Protein AF-T1I3Q1-F1 (afdb_monomer_lite)

Organism: Rhodnius prolixus (NCBI:txid13249)

Structure (mmCIF, N/CA/C/O backbone):
data_AF-T1I3Q1-F1
#
_entry.id   AF-T1I3Q1-F1
#
loop_
_atom_site.group_PDB
_atom_site.id
_atom_site.type_symbol
_atom_site.label_atom_id
_atom_site.label_alt_id
_atom_site.label_comp_id
_atom_site.label_asym_id
_atom_site.label_entity_id
_atom_site.label_seq_id
_atom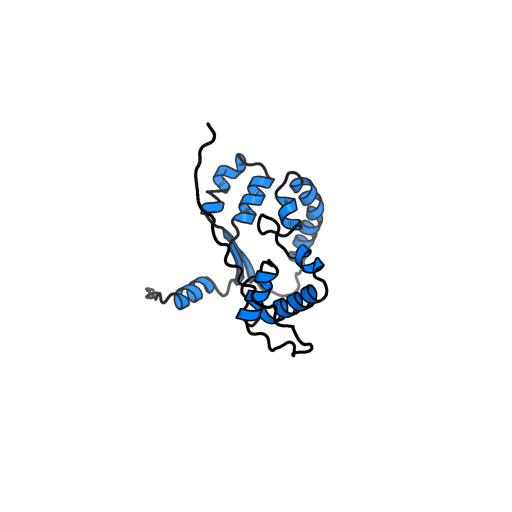_site.pdbx_PDB_ins_code
_atom_site.Cartn_x
_atom_site.Cartn_y
_atom_site.Cartn_z
_atom_site.occupancy
_atom_site.B_iso_or_equiv
_atom_site.auth_seq_id
_atom_site.auth_comp_id
_atom_site.auth_asym_id
_atom_site.auth_atom_id
_atom_site.pdbx_PDB_model_num
ATOM 1 N N . ASN A 1 1 ? -39.513 47.779 -21.340 1.00 39.31 1 ASN A N 1
ATOM 2 C CA . ASN A 1 1 ? -40.052 46.415 -21.167 1.00 39.31 1 ASN A CA 1
ATOM 3 C C . ASN A 1 1 ? -39.103 45.600 -20.319 1.00 39.31 1 ASN A C 1
ATOM 5 O O . ASN A 1 1 ? -38.085 45.128 -20.805 1.00 39.31 1 ASN A O 1
ATOM 9 N N . LYS A 1 2 ? -39.402 45.571 -19.020 1.00 37.84 2 LYS A N 1
ATOM 10 C CA . LYS A 1 2 ? -38.806 44.702 -18.008 1.00 37.84 2 LYS A CA 1
ATOM 11 C C . LYS A 1 2 ? -39.923 43.736 -17.631 1.00 37.84 2 LYS A C 1
ATOM 13 O O . LYS A 1 2 ? -40.896 44.201 -17.059 1.00 37.84 2 LYS A O 1
ATOM 18 N N . ASP A 1 3 ? -39.751 42.462 -17.941 1.00 32.22 3 ASP A N 1
ATOM 19 C CA . ASP A 1 3 ? -40.618 41.349 -17.545 1.00 32.22 3 ASP A CA 1
ATOM 20 C C . ASP A 1 3 ? -39.669 40.168 -17.262 1.00 32.22 3 ASP A C 1
ATOM 22 O O . ASP A 1 3 ? -38.747 39.937 -18.043 1.00 32.22 3 ASP A O 1
ATOM 26 N N . THR A 1 4 ? -39.565 39.685 -16.013 1.00 32.38 4 THR A N 1
ATOM 27 C CA . THR A 1 4 ? -40.309 38.532 -15.439 1.00 32.38 4 THR A CA 1
ATOM 28 C C . THR A 1 4 ? -40.083 37.249 -16.276 1.00 32.38 4 THR A C 1
ATOM 30 O O . THR A 1 4 ? -40.213 37.283 -17.487 1.00 32.38 4 THR A O 1
ATOM 33 N N . SER A 1 5 ? -39.668 36.077 -15.773 1.00 30.59 5 SER A N 1
ATOM 34 C CA . SER A 1 5 ? -39.857 35.438 -14.465 1.00 30.59 5 SER A CA 1
ATOM 35 C C . SER A 1 5 ? -39.041 34.120 -14.332 1.00 30.59 5 SER A C 1
ATOM 37 O O . SER A 1 5 ? -38.799 33.415 -15.306 1.00 30.59 5 SER A O 1
ATOM 39 N N . SER A 1 6 ? -38.736 33.769 -13.068 1.00 28.89 6 SER A N 1
ATOM 40 C CA . SER A 1 6 ? -38.714 32.424 -12.429 1.00 28.89 6 SER A CA 1
ATOM 41 C C . SER A 1 6 ? -37.633 31.367 -12.743 1.00 28.89 6 SER A C 1
ATOM 43 O O . SER A 1 6 ? -37.600 30.829 -13.840 1.00 28.89 6 SER A O 1
ATOM 45 N N . SER A 1 7 ? -36.900 30.914 -11.701 1.00 27.62 7 SER A N 1
ATOM 46 C CA . SER A 1 7 ? -36.968 29.502 -11.253 1.00 27.62 7 SER A CA 1
ATOM 47 C C . SER A 1 7 ? -36.308 29.212 -9.881 1.00 27.62 7 SER A C 1
ATOM 49 O O . SER A 1 7 ? -35.154 29.550 -9.635 1.00 27.62 7 SER A O 1
ATOM 51 N N . SER A 1 8 ? -37.095 28.545 -9.027 1.00 30.02 8 SER A N 1
ATOM 52 C CA . SER A 1 8 ? -36.788 27.633 -7.904 1.00 30.02 8 SER A CA 1
ATOM 53 C C . SER A 1 8 ? -35.776 28.004 -6.801 1.00 30.02 8 SER A C 1
ATOM 55 O O . SER A 1 8 ? -34.577 27.745 -6.893 1.00 30.02 8 SER A O 1
ATOM 57 N N . THR A 1 9 ? -36.316 28.425 -5.655 1.00 27.45 9 THR A N 1
ATOM 58 C CA . THR A 1 9 ? -35.687 28.390 -4.327 1.00 27.45 9 THR A CA 1
ATOM 59 C C . THR A 1 9 ? -35.653 26.950 -3.796 1.00 27.45 9 THR A C 1
ATOM 61 O O . THR A 1 9 ? -36.691 26.382 -3.461 1.00 27.45 9 THR A O 1
ATOM 64 N N . LEU A 1 10 ? -34.464 26.350 -3.685 1.00 29.44 10 LEU A N 1
ATOM 65 C CA . LEU A 1 10 ? -34.272 25.114 -2.921 1.00 29.44 10 LEU A CA 1
ATOM 66 C C . LEU A 1 10 ? -34.076 25.463 -1.443 1.00 29.44 10 LEU A C 1
ATOM 68 O O . LEU A 1 10 ? -33.035 25.971 -1.027 1.00 29.44 10 LEU A O 1
ATOM 72 N N . THR A 1 11 ? -35.110 25.186 -0.655 1.00 29.00 11 THR A N 1
ATOM 73 C CA . THR A 1 11 ? -35.119 25.266 0.806 1.00 29.00 11 THR A CA 1
ATOM 74 C C . THR A 1 11 ? -34.047 24.344 1.382 1.00 29.00 11 THR A C 1
ATOM 76 O O . THR A 1 11 ? -34.187 23.122 1.405 1.00 29.00 11 THR A O 1
ATOM 79 N N . ARG A 1 12 ? -32.947 24.932 1.857 1.00 26.97 12 ARG A N 1
ATOM 80 C CA . ARG A 1 12 ? -31.906 24.227 2.607 1.00 26.97 12 ARG A CA 1
ATOM 81 C C . ARG A 1 12 ? -32.449 23.913 4.000 1.00 26.97 12 ARG A C 1
ATOM 83 O O . ARG A 1 12 ? -32.492 24.786 4.862 1.00 26.97 12 ARG A O 1
ATOM 90 N N . CYS A 1 13 ? -32.871 22.669 4.215 1.00 26.47 13 CYS A N 1
ATOM 91 C CA . CYS A 1 13 ? -33.208 22.155 5.539 1.00 26.47 13 CYS A CA 1
ATOM 92 C C . CYS A 1 13 ? -31.963 22.190 6.438 1.00 26.47 13 CYS A C 1
ATOM 94 O O . CYS A 1 13 ? -31.082 21.335 6.359 1.00 26.47 13 CYS A O 1
ATOM 96 N N . SER A 1 14 ? -31.889 23.211 7.287 1.00 31.98 14 SER A N 1
ATOM 97 C CA . SER A 1 14 ? -30.916 23.328 8.368 1.00 31.98 14 SER A CA 1
ATOM 98 C C . SER A 1 14 ? -31.358 22.448 9.534 1.00 31.98 14 SER A C 1
ATOM 100 O O . SER A 1 14 ? -32.056 22.906 10.432 1.00 31.98 14 SER A O 1
ATOM 102 N N . SER A 1 15 ? -30.955 21.179 9.543 1.00 30.95 15 SER A N 1
ATOM 103 C CA . SER A 1 15 ? -30.977 20.385 10.773 1.00 30.95 15 SER A CA 1
ATOM 104 C C . SER A 1 15 ? -29.675 20.637 11.531 1.00 30.95 15 SER A C 1
ATOM 106 O O . SER A 1 15 ? -28.655 19.984 11.294 1.00 30.95 15 SER A O 1
ATOM 108 N N . THR A 1 16 ? -29.701 21.617 12.431 1.00 31.77 16 THR A 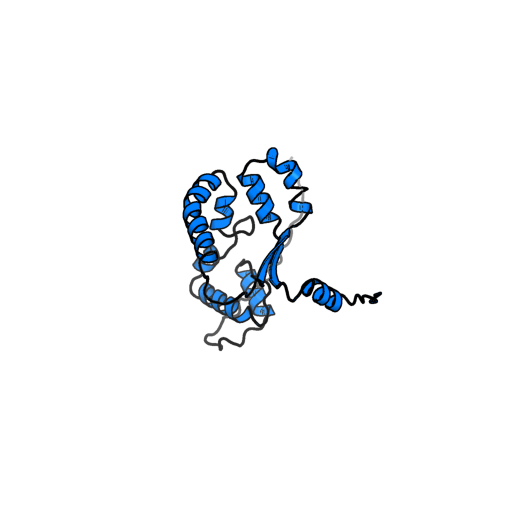N 1
ATOM 109 C CA . THR A 1 16 ? -28.704 21.803 13.486 1.00 31.77 16 THR A CA 1
ATOM 110 C C . THR A 1 16 ? -28.795 20.629 14.457 1.00 31.77 16 THR A C 1
ATOM 112 O O . THR A 1 16 ? -29.479 20.680 15.475 1.00 31.77 16 THR A O 1
ATOM 115 N N . LEU A 1 17 ? -28.109 19.531 14.134 1.00 33.78 17 LEU A N 1
ATOM 116 C CA . LEU A 1 17 ? -27.868 18.473 15.106 1.00 33.78 17 LEU A CA 1
ATOM 117 C C . LEU A 1 17 ? -26.872 19.007 16.134 1.00 33.78 17 LEU A C 1
ATOM 119 O O . LEU A 1 17 ? -25.690 19.211 15.856 1.00 33.78 17 LEU A O 1
ATOM 123 N N . SER A 1 18 ? -27.419 19.284 17.310 1.00 31.45 18 SER A N 1
ATOM 124 C CA . SER A 1 18 ? -26.742 19.701 18.524 1.00 31.45 18 SER A CA 1
ATOM 125 C C . SER A 1 18 ? -25.512 18.837 18.802 1.00 31.45 18 SER A C 1
ATOM 127 O O . SER A 1 18 ? -25.571 17.609 18.844 1.00 31.45 18 SER A O 1
ATOM 129 N N . ILE A 1 19 ? -24.378 19.508 19.004 1.00 35.50 19 ILE A N 1
ATOM 130 C CA . ILE A 1 19 ? -23.151 18.911 19.529 1.00 35.50 19 ILE A CA 1
ATOM 131 C C . ILE A 1 19 ? -23.453 18.500 20.977 1.00 35.50 19 ILE A C 1
ATOM 133 O O . ILE A 1 19 ? -23.713 19.383 21.800 1.00 35.50 19 ILE A O 1
ATOM 137 N N . PRO A 1 20 ? -23.433 17.205 21.338 1.00 36.09 20 PRO A N 1
ATOM 138 C CA . PRO A 1 20 ? -23.515 16.829 22.736 1.00 36.09 20 PRO A CA 1
ATOM 139 C C . PRO A 1 20 ? -22.222 17.285 23.407 1.00 36.09 20 PRO A C 1
ATOM 141 O O . PRO A 1 20 ? -21.129 16.875 23.014 1.00 36.09 20 PRO A O 1
ATOM 144 N N . SER A 1 21 ? -22.365 18.153 24.406 1.00 38.59 21 SER A N 1
ATOM 145 C CA . SER A 1 21 ? -21.299 18.546 25.322 1.00 38.59 21 SER A CA 1
ATOM 146 C C . SER A 1 21 ? -20.656 17.289 25.913 1.00 38.59 21 SER A C 1
ATOM 148 O O . SER A 1 21 ? -21.273 16.569 26.703 1.00 38.59 21 SER A O 1
ATOM 150 N N . VAL A 1 22 ? -19.434 16.981 25.475 1.00 42.00 22 VAL A N 1
ATOM 151 C CA . VAL A 1 22 ? -18.658 15.849 25.987 1.00 42.00 22 VAL A CA 1
ATOM 152 C C . VAL A 1 22 ? -18.153 16.239 27.371 1.00 42.00 22 VAL A C 1
ATOM 154 O O . VAL A 1 22 ? -17.115 16.880 27.520 1.00 42.00 22 VAL A O 1
ATOM 157 N N . LYS A 1 23 ? -18.933 15.862 28.388 1.00 37.25 23 LYS A N 1
ATOM 158 C CA . LYS A 1 23 ? -18.504 15.860 29.786 1.00 37.25 23 LYS A CA 1
ATOM 159 C C . LYS A 1 23 ? -17.285 14.949 29.956 1.00 37.25 23 LYS A C 1
ATOM 161 O O . LYS A 1 23 ? -17.148 13.920 29.290 1.00 37.25 23 LYS A O 1
ATOM 166 N N . SER A 1 24 ? -16.399 15.393 30.836 1.00 49.56 24 SER A N 1
ATOM 167 C CA . SER A 1 24 ? -15.112 14.804 31.172 1.00 49.56 24 SER A CA 1
ATOM 168 C C . SER A 1 24 ? -15.198 13.348 31.652 1.00 49.56 24 SER A C 1
ATOM 170 O O . SER A 1 24 ? -16.206 12.887 32.177 1.00 49.56 24 SER A O 1
ATOM 172 N N . GLU A 1 25 ? -14.069 12.652 31.484 1.00 45.72 25 GLU A N 1
ATOM 173 C CA . GLU A 1 25 ? -13.631 11.524 32.323 1.00 45.72 25 GLU A CA 1
ATOM 174 C C . GLU A 1 25 ? -14.498 10.253 32.317 1.00 45.72 25 GLU A C 1
ATOM 176 O O . GLU A 1 25 ? -14.917 9.724 33.339 1.00 45.72 25 GLU A O 1
ATOM 181 N N . GLY A 1 26 ? -14.652 9.665 31.127 1.00 39.41 26 GLY A N 1
ATOM 182 C CA . GLY A 1 26 ? -15.075 8.273 30.954 1.00 39.41 26 GLY A CA 1
ATOM 183 C C . GLY A 1 26 ? -13.902 7.330 30.650 1.00 39.41 26 GLY A C 1
ATOM 184 O O . GLY A 1 26 ? -13.130 7.549 29.709 1.00 39.41 26 GLY A O 1
ATOM 185 N N . SER A 1 27 ? -13.782 6.264 31.445 1.00 44.97 27 SER A N 1
ATOM 186 C CA . SER A 1 27 ? -12.814 5.162 31.339 1.00 44.97 27 SER A CA 1
ATOM 187 C C . SER A 1 27 ? -12.494 4.727 29.897 1.00 44.97 27 SER A C 1
ATOM 189 O O . SER A 1 27 ? -13.372 4.524 29.060 1.00 44.97 27 SER A O 1
ATOM 191 N N . VAL A 1 28 ? -11.201 4.507 29.626 1.00 50.38 28 VAL A N 1
ATOM 192 C CA . VAL A 1 28 ? -10.561 4.159 28.333 1.00 50.38 28 VAL A CA 1
ATOM 193 C C . VAL A 1 28 ? -11.203 2.958 27.595 1.00 50.38 28 VAL A C 1
ATOM 195 O O . VAL A 1 28 ? -10.900 2.723 26.425 1.00 50.38 28 VAL A O 1
ATOM 198 N N . LYS A 1 29 ? -12.101 2.205 28.245 1.00 53.44 29 LYS A N 1
ATOM 199 C CA . LYS A 1 29 ? -12.786 1.015 27.716 1.00 53.44 29 LYS A CA 1
ATOM 200 C C . LYS A 1 29 ? -14.205 1.238 27.162 1.00 53.44 29 LYS A C 1
ATOM 202 O O . LYS A 1 29 ? -14.701 0.322 26.513 1.00 53.44 29 LYS A O 1
ATOM 207 N N . SER A 1 30 ? -14.870 2.377 27.384 1.00 65.31 30 SER A N 1
ATOM 208 C CA . SER A 1 30 ? -16.346 2.425 27.267 1.00 65.31 30 SER A CA 1
ATOM 209 C C . SER A 1 30 ? -16.934 2.945 25.944 1.00 65.31 30 SER A C 1
ATOM 211 O O . SER A 1 30 ? -18.150 3.084 25.840 1.00 65.31 30 SER A O 1
ATOM 213 N N . TRP A 1 31 ? -16.135 3.244 24.916 1.00 71.62 31 TRP A N 1
ATOM 214 C CA . TRP A 1 31 ? -16.706 3.721 23.648 1.00 71.62 31 TRP A CA 1
ATOM 215 C C . TRP A 1 31 ? -17.250 2.558 22.819 1.00 71.62 31 TRP A C 1
ATOM 217 O O . TRP A 1 31 ? -16.544 1.572 22.601 1.00 71.62 31 TRP A O 1
ATOM 227 N N . ALA A 1 32 ? -18.490 2.652 22.334 1.00 83.31 32 ALA A N 1
ATOM 228 C CA . ALA A 1 32 ? -19.053 1.682 21.394 1.00 83.31 32 ALA A CA 1
ATOM 229 C C . ALA A 1 32 ? -18.252 1.675 20.078 1.00 83.31 32 ALA A C 1
ATOM 231 O O . ALA A 1 32 ? -17.673 2.685 19.685 1.00 83.31 32 ALA A O 1
ATOM 232 N N . THR A 1 33 ? -18.166 0.528 19.400 1.00 86.25 33 THR A N 1
ATOM 233 C CA . THR A 1 33 ? -17.344 0.401 18.179 1.00 86.25 33 THR A CA 1
ATOM 234 C C . THR A 1 33 ? -17.846 1.316 17.062 1.00 86.25 33 THR A C 1
ATOM 236 O O . THR A 1 33 ? -17.040 1.976 16.408 1.00 86.25 33 THR A O 1
ATOM 239 N N . ASP A 1 34 ? -19.164 1.419 16.902 1.00 84.75 34 ASP A N 1
ATOM 240 C CA . ASP A 1 34 ? -19.773 2.276 15.883 1.00 84.75 34 ASP A CA 1
ATOM 241 C C . ASP A 1 34 ? -19.604 3.759 16.205 1.00 84.75 34 ASP A C 1
ATOM 243 O O . ASP A 1 34 ? -19.390 4.558 15.298 1.00 84.75 34 ASP A O 1
ATOM 247 N N . TYR A 1 35 ? -19.571 4.113 17.493 1.00 88.12 35 TYR A N 1
ATOM 248 C CA . TYR A 1 35 ? -19.237 5.466 17.928 1.00 88.12 35 TYR A CA 1
ATOM 249 C C . TYR A 1 35 ? -17.799 5.839 17.547 1.00 88.12 35 TYR A C 1
ATOM 251 O O . TYR A 1 35 ? -17.579 6.866 16.915 1.00 88.12 35 TYR A O 1
ATOM 259 N N . VAL A 1 36 ? -16.822 4.969 17.844 1.00 88.50 36 VAL A N 1
ATOM 260 C CA . VAL A 1 36 ? -15.414 5.186 17.455 1.00 88.50 36 VAL A CA 1
ATOM 261 C C . VAL A 1 36 ? -15.293 5.375 15.941 1.00 88.50 36 VAL A C 1
ATOM 263 O O . VAL A 1 36 ? -14.606 6.286 15.488 1.00 88.50 36 VAL A O 1
ATOM 266 N N . ARG A 1 37 ? -15.983 4.538 15.156 1.00 88.19 37 ARG A N 1
ATOM 267 C CA . ARG A 1 37 ? -15.988 4.633 13.690 1.00 88.19 37 ARG A CA 1
ATOM 268 C C . ARG A 1 37 ? -16.624 5.941 13.207 1.00 88.19 37 ARG A C 1
ATOM 270 O O . ARG A 1 37 ? -16.080 6.586 12.315 1.00 88.19 37 ARG A O 1
ATOM 277 N N . GLY A 1 38 ? -17.749 6.336 13.802 1.00 88.00 38 GLY A N 1
ATOM 278 C CA . GLY A 1 38 ? -18.446 7.580 13.485 1.00 88.00 38 GLY A CA 1
ATOM 279 C C . GLY A 1 38 ? -17.587 8.810 13.757 1.00 88.00 38 GLY A C 1
ATOM 280 O O . GLY A 1 38 ? -17.481 9.677 12.894 1.00 88.00 38 GLY A O 1
ATOM 281 N N . GLU A 1 39 ? -16.915 8.857 14.905 1.00 90.50 39 GLU A N 1
ATOM 282 C CA . GLU A 1 39 ? -16.024 9.966 15.255 1.00 90.50 39 GLU A CA 1
ATOM 283 C C . GLU A 1 39 ? -14.824 10.057 14.309 1.00 90.50 39 GLU A C 1
ATOM 285 O O . GLU A 1 39 ? -14.568 11.125 13.762 1.00 90.50 39 GLU A O 1
ATOM 290 N N . LEU A 1 40 ? -14.129 8.949 14.020 1.00 88.69 40 LEU A N 1
ATOM 291 C CA . LEU A 1 40 ? -13.017 8.958 13.052 1.00 88.69 40 LEU A CA 1
ATOM 292 C C . LEU A 1 40 ? -13.455 9.502 11.685 1.00 88.69 40 LEU A C 1
ATOM 294 O O . LEU A 1 40 ? -12.732 10.290 11.074 1.00 88.69 40 LEU A O 1
ATOM 298 N N . LYS A 1 41 ? -14.669 9.144 11.246 1.00 87.69 41 LYS A N 1
ATOM 299 C CA . LYS A 1 41 ? -15.255 9.646 10.000 1.00 87.69 41 LYS A CA 1
ATOM 300 C C . LYS A 1 41 ? -15.559 11.147 10.062 1.00 87.69 41 LYS A C 1
ATOM 302 O O . LYS A 1 41 ? -15.273 11.844 9.095 1.00 87.69 41 LYS A O 1
ATOM 307 N N . ARG A 1 42 ? -16.076 11.666 11.184 1.00 88.12 42 ARG A N 1
ATOM 308 C CA . ARG A 1 42 ? -16.308 13.116 11.380 1.00 88.12 42 ARG A CA 1
ATOM 309 C C . ARG A 1 42 ? -15.018 13.923 11.287 1.00 88.12 42 ARG A C 1
ATOM 311 O O . ARG A 1 42 ? -15.007 14.989 10.684 1.00 88.12 42 ARG A O 1
ATOM 318 N N . TRP A 1 43 ? -13.930 13.395 11.842 1.00 84.75 43 TRP A N 1
ATOM 319 C CA . TRP A 1 43 ? -12.606 14.017 11.762 1.00 84.75 43 TRP A CA 1
ATOM 320 C C . TRP A 1 43 ? -11.922 13.833 10.394 1.00 84.75 43 TRP A C 1
ATOM 322 O O . TRP A 1 43 ? -10.812 14.329 10.195 1.00 84.75 43 TRP A O 1
ATOM 332 N N . ASN A 1 44 ? -12.591 13.171 9.441 1.00 81.12 44 ASN A N 1
ATOM 333 C CA . ASN A 1 44 ? -12.085 12.819 8.114 1.00 81.12 44 ASN A CA 1
ATOM 334 C C . ASN A 1 44 ? -10.775 12.017 8.160 1.00 81.12 44 ASN A C 1
ATOM 336 O O . ASN A 1 44 ? -9.850 12.253 7.385 1.00 81.12 44 ASN A O 1
ATOM 340 N N . ILE A 1 45 ? -10.674 11.088 9.110 1.00 82.19 45 ILE A N 1
ATOM 341 C CA . ILE A 1 45 ? -9.487 10.255 9.294 1.00 82.19 45 ILE A CA 1
ATOM 342 C C . ILE A 1 45 ? -9.738 8.894 8.674 1.00 82.19 45 ILE A C 1
ATOM 344 O O . ILE A 1 45 ? -10.721 8.220 8.986 1.00 82.19 45 ILE A O 1
ATOM 348 N N . PHE A 1 46 ? -8.801 8.467 7.833 1.00 74.38 46 PHE A N 1
ATOM 349 C CA . PHE A 1 46 ? -8.824 7.128 7.275 1.00 74.38 46 PHE A CA 1
ATOM 350 C C . PHE A 1 46 ? -8.552 6.101 8.377 1.00 74.38 46 PHE A C 1
ATOM 352 O O . PHE A 1 46 ? -7.469 6.057 8.965 1.00 74.38 46 PHE A O 1
ATOM 359 N N . CYS A 1 47 ? -9.546 5.268 8.673 1.00 78.44 47 CYS A N 1
ATOM 360 C CA . CYS A 1 47 ? -9.406 4.161 9.603 1.00 78.44 47 CYS A CA 1
ATOM 361 C C . CYS A 1 47 ? -9.637 2.834 8.882 1.00 78.44 47 CYS A C 1
ATOM 363 O O . CYS A 1 47 ? -10.640 2.649 8.194 1.00 78.44 47 CYS A O 1
ATOM 365 N N . GLY A 1 48 ? -8.719 1.892 9.087 1.00 78.38 48 GLY A N 1
ATOM 366 C CA . GLY A 1 48 ? -8.942 0.495 8.745 1.00 78.38 48 GLY A CA 1
ATOM 367 C C . GLY A 1 48 ? -10.029 -0.149 9.622 1.00 78.38 48 GLY A C 1
ATOM 368 O O . GLY A 1 48 ? -10.733 0.529 10.379 1.00 78.38 48 GLY A O 1
ATOM 369 N N . PRO A 1 49 ? -10.174 -1.482 9.560 1.00 83.00 49 PRO A N 1
ATOM 370 C CA . PRO A 1 49 ? -11.196 -2.198 10.314 1.00 83.00 49 PRO A CA 1
ATOM 371 C C . PRO A 1 49 ? -11.121 -1.913 11.823 1.00 83.00 49 PRO A C 1
ATOM 373 O O . PRO A 1 49 ? -10.134 -2.231 12.494 1.00 83.00 49 PRO A O 1
ATOM 376 N N . VAL A 1 50 ? -12.191 -1.333 12.379 1.00 86.12 50 VAL A N 1
ATOM 377 C CA . VAL A 1 50 ? -12.336 -1.108 13.826 1.00 86.12 50 VAL A CA 1
ATOM 378 C C . VAL A 1 50 ? -12.836 -2.400 14.472 1.00 86.12 50 VAL A C 1
ATOM 380 O O . VAL A 1 50 ? -14.035 -2.614 14.640 1.00 86.12 50 VAL A O 1
ATOM 383 N N . VAL A 1 51 ? -11.898 -3.280 14.808 1.00 87.00 51 VAL A N 1
ATOM 384 C CA . VAL A 1 51 ? -12.137 -4.578 15.453 1.00 87.00 51 VAL A CA 1
ATOM 385 C C . VAL A 1 51 ? -11.650 -4.549 16.903 1.00 87.00 51 VAL A C 1
ATOM 387 O O . VAL A 1 51 ? -10.976 -3.610 17.322 1.00 87.00 51 VAL A O 1
ATOM 390 N N . LYS A 1 52 ? -11.976 -5.575 17.704 1.00 83.12 52 LYS A N 1
ATOM 391 C CA . LYS A 1 52 ? -11.625 -5.621 19.141 1.00 83.12 52 LYS A CA 1
ATOM 392 C C . LYS A 1 52 ? -10.133 -5.347 19.401 1.00 83.12 52 LYS A C 1
ATOM 394 O O . LYS A 1 52 ? -9.811 -4.632 20.347 1.00 83.12 52 LYS A O 1
ATOM 399 N N . SER A 1 53 ? -9.245 -5.859 18.545 1.00 83.25 53 SER A N 1
ATOM 400 C CA . SER A 1 53 ? -7.790 -5.679 18.651 1.00 83.25 53 SER A CA 1
ATOM 401 C C . SER A 1 53 ? -7.315 -4.262 18.302 1.00 83.25 53 SER A C 1
ATOM 403 O O . SER A 1 53 ? -6.415 -3.744 18.960 1.00 83.25 53 SER A O 1
ATOM 405 N N . THR A 1 54 ? -7.930 -3.599 17.317 1.00 88.12 54 THR A N 1
ATOM 406 C CA . THR A 1 54 ? -7.514 -2.270 16.823 1.00 88.12 54 THR A CA 1
ATOM 407 C C . THR A 1 54 ? -8.248 -1.114 17.508 1.00 88.12 54 THR A C 1
ATOM 409 O O . THR A 1 54 ? -7.755 0.013 17.540 1.00 88.12 54 THR A O 1
ATOM 412 N N . LYS A 1 55 ? -9.394 -1.375 18.147 1.00 88.69 55 LYS A N 1
ATOM 413 C CA . LYS A 1 55 ? -10.253 -0.365 18.787 1.00 88.69 55 LYS A CA 1
ATOM 414 C C . LYS A 1 55 ? -9.521 0.530 19.790 1.00 88.69 55 LYS A C 1
ATOM 416 O O . LYS A 1 55 ? -9.708 1.744 19.787 1.00 88.69 55 LYS A O 1
ATOM 421 N N . ARG A 1 56 ? -8.653 -0.041 20.634 1.00 89.38 56 ARG A N 1
ATOM 422 C CA . ARG A 1 56 ? -7.885 0.723 21.639 1.00 89.38 56 ARG A CA 1
ATOM 423 C C . ARG A 1 56 ? -6.926 1.731 20.999 1.00 89.38 56 ARG A C 1
ATOM 425 O O . ARG A 1 56 ? -6.708 2.801 21.566 1.00 89.38 56 ARG A O 1
ATOM 432 N N . LEU A 1 57 ? -6.356 1.396 19.843 1.00 89.12 57 LEU A N 1
ATOM 433 C CA . LEU A 1 57 ? -5.472 2.287 19.095 1.00 89.12 57 LEU A CA 1
ATOM 434 C C . LEU A 1 57 ? -6.257 3.492 18.569 1.00 89.12 57 LEU A C 1
ATOM 436 O O . LEU A 1 57 ? -5.852 4.627 18.811 1.00 89.12 57 LEU A O 1
ATOM 440 N N . TYR A 1 58 ? -7.422 3.255 17.969 1.00 90.19 58 TYR A N 1
ATOM 441 C CA . TYR A 1 58 ? -8.280 4.326 17.460 1.00 90.19 58 TYR A CA 1
ATOM 442 C C . TYR A 1 58 ? -8.828 5.247 18.556 1.00 90.19 58 TYR A C 1
ATOM 444 O O . TYR A 1 58 ? -8.836 6.462 18.387 1.00 90.19 58 TYR A O 1
ATOM 452 N N . ILE A 1 59 ? -9.201 4.704 19.719 1.00 90.31 59 ILE A N 1
ATOM 453 C CA . ILE A 1 59 ? -9.619 5.522 20.872 1.00 90.31 59 ILE A CA 1
ATOM 454 C C . ILE A 1 59 ? -8.481 6.450 21.322 1.00 90.31 59 ILE A C 1
ATOM 456 O O . ILE A 1 59 ? -8.705 7.630 21.586 1.00 90.31 59 ILE A O 1
ATOM 460 N N . ARG A 1 60 ? -7.244 5.943 21.403 1.00 90.44 60 ARG A N 1
ATOM 461 C CA . ARG A 1 60 ? -6.076 6.767 21.762 1.00 90.44 60 ARG A CA 1
ATOM 462 C C . ARG A 1 60 ? -5.814 7.860 20.732 1.00 90.44 60 ARG A C 1
ATOM 464 O O . ARG A 1 60 ? -5.509 8.983 21.122 1.00 90.44 60 ARG A O 1
ATOM 471 N N . GLN A 1 61 ? -5.940 7.536 19.447 1.00 88.75 61 GLN A N 1
ATOM 472 C CA . GLN A 1 61 ? -5.806 8.519 18.376 1.00 88.75 61 GLN A CA 1
ATOM 473 C C . GLN A 1 61 ? -6.857 9.624 18.512 1.00 88.75 61 GLN A C 1
ATOM 475 O O . GLN A 1 61 ? -6.478 10.790 18.564 1.00 88.75 61 GLN A O 1
ATOM 480 N N . LEU A 1 62 ? -8.137 9.273 18.673 1.00 90.50 62 LEU A N 1
ATOM 481 C CA . LEU A 1 62 ? -9.224 10.239 18.873 1.00 90.50 62 LEU A CA 1
ATOM 482 C C . LEU A 1 62 ? -8.976 11.148 20.078 1.00 90.50 62 LEU A C 1
ATOM 484 O O . LEU A 1 62 ? -9.096 12.359 19.956 1.00 90.50 62 LEU A O 1
ATOM 488 N N . LYS A 1 63 ? -8.544 10.600 21.220 1.00 90.38 63 LYS A N 1
ATOM 489 C CA . LYS A 1 63 ? -8.193 11.419 22.395 1.00 90.38 63 LYS A CA 1
ATOM 490 C C . LYS A 1 63 ? -7.093 12.433 22.093 1.00 90.38 63 LYS A C 1
ATOM 492 O O . LYS A 1 63 ? -7.149 13.563 22.567 1.00 90.38 63 LYS A O 1
ATOM 497 N N . ARG A 1 64 ? -6.098 12.034 21.302 1.00 89.94 64 ARG A N 1
ATOM 498 C CA . ARG A 1 64 ? -4.999 12.911 20.894 1.00 89.94 64 ARG A CA 1
ATOM 499 C C . ARG A 1 64 ? -5.490 14.041 19.981 1.00 89.94 64 ARG A C 1
ATOM 501 O O . ARG A 1 64 ? -5.061 15.170 20.163 1.00 89.94 64 ARG A O 1
ATOM 508 N N . ILE A 1 65 ? -6.415 13.748 19.071 1.00 90.00 65 ILE A N 1
ATOM 509 C CA . ILE A 1 65 ? -7.028 14.731 18.162 1.00 90.00 65 ILE A CA 1
ATOM 510 C C . ILE A 1 65 ? -7.954 15.696 18.902 1.00 90.00 65 ILE A C 1
ATOM 512 O O . ILE A 1 65 ? -7.920 16.891 18.649 1.00 90.00 65 ILE A O 1
ATOM 516 N N . ILE A 1 66 ? -8.753 15.190 19.843 1.00 87.88 66 ILE A N 1
ATOM 517 C CA . ILE A 1 66 ? -9.624 16.026 20.677 1.00 87.88 66 ILE A CA 1
ATOM 518 C C . ILE A 1 66 ? -8.781 17.006 21.506 1.00 87.88 66 ILE A C 1
ATOM 520 O O . ILE A 1 66 ? -9.183 18.149 21.693 1.00 87.88 66 ILE A O 1
ATOM 524 N N . LYS A 1 67 ? -7.603 16.574 21.981 1.00 90.94 67 LYS A N 1
ATOM 525 C CA . LYS A 1 67 ? -6.669 17.432 22.723 1.00 90.94 67 LYS A CA 1
ATOM 526 C C . LYS A 1 67 ? -5.968 18.461 21.828 1.00 90.94 67 LYS A C 1
ATOM 528 O O . LYS A 1 67 ? -5.787 19.595 22.254 1.00 90.94 67 LYS A O 1
ATOM 533 N N . ASP A 1 68 ? -5.551 18.064 20.629 1.00 89.56 68 ASP A N 1
ATOM 534 C CA . ASP A 1 68 ? -4.927 18.950 19.644 1.00 89.56 68 ASP A CA 1
ATOM 535 C C . ASP A 1 68 ? -5.494 18.678 18.236 1.00 89.56 68 ASP A C 1
ATOM 537 O O . ASP A 1 68 ? -5.053 17.745 17.547 1.00 89.56 68 ASP A O 1
ATOM 541 N N . PRO A 1 69 ? -6.454 19.505 17.778 1.00 86.44 69 PRO A N 1
ATOM 542 C CA . PRO A 1 69 ? -7.089 19.349 16.473 1.00 86.44 69 PRO A CA 1
ATOM 543 C C . PRO A 1 69 ? -6.125 19.431 15.284 1.00 86.44 69 PRO A C 1
ATOM 545 O O . PRO A 1 69 ? -6.440 18.903 14.216 1.00 86.44 69 PRO A O 1
ATOM 548 N N . LYS A 1 70 ? -4.934 20.035 15.433 1.00 86.69 70 LYS A N 1
ATOM 549 C CA . LYS A 1 70 ? -3.935 20.099 14.349 1.00 86.69 70 LYS A CA 1
ATOM 550 C C . LYS A 1 70 ? -3.452 18.707 13.949 1.00 86.69 70 LYS A C 1
ATOM 552 O O . LYS A 1 70 ? -3.154 18.467 12.781 1.00 86.69 70 LYS A O 1
ATOM 557 N N . ILE A 1 71 ? -3.458 17.764 14.891 1.00 83.62 71 ILE A N 1
ATOM 558 C CA . ILE A 1 71 ? -3.070 16.369 14.663 1.00 83.62 71 ILE A CA 1
ATOM 559 C C . ILE A 1 71 ? -4.026 15.681 13.686 1.00 83.62 71 ILE A C 1
ATOM 561 O O . ILE A 1 71 ? -3.591 14.801 12.946 1.00 83.62 71 ILE A O 1
ATOM 565 N N . ALA A 1 72 ? -5.297 16.094 13.618 1.00 82.50 72 ALA A N 1
ATOM 566 C CA . ALA A 1 72 ? -6.216 15.571 12.609 1.00 82.50 72 ALA A CA 1
ATOM 567 C C . ALA A 1 72 ? -5.703 15.853 11.193 1.00 82.50 72 ALA A C 1
ATOM 569 O O . ALA A 1 72 ? -5.781 14.979 10.339 1.00 82.50 72 ALA A O 1
ATOM 570 N N . ASN A 1 73 ? -5.128 17.034 10.950 1.00 79.75 73 ASN A N 1
ATOM 571 C CA . ASN A 1 73 ? -4.613 17.397 9.630 1.00 79.75 73 ASN A CA 1
ATOM 572 C C . ASN A 1 73 ? -3.395 16.561 9.223 1.00 79.75 73 ASN A C 1
ATOM 574 O O . ASN A 1 73 ? -3.264 16.240 8.051 1.00 79.75 73 ASN A O 1
ATOM 578 N N . LEU A 1 74 ? -2.565 16.140 10.182 1.00 75.19 74 LEU A N 1
ATOM 579 C CA . LEU A 1 74 ? -1.423 15.246 9.936 1.00 75.19 74 LEU A CA 1
ATOM 580 C C . LEU A 1 74 ? -1.838 13.793 9.659 1.00 75.19 74 LEU A C 1
ATOM 582 O O . LEU A 1 74 ? -1.061 13.012 9.121 1.00 75.19 74 LEU A O 1
ATOM 586 N N . LEU A 1 75 ? -3.036 13.405 10.103 1.00 73.69 75 LEU A N 1
ATOM 587 C CA . LEU A 1 75 ? -3.570 12.049 9.959 1.00 73.69 75 LEU A CA 1
ATOM 588 C C . LEU A 1 75 ? -4.546 11.916 8.789 1.00 73.69 75 LEU A C 1
ATOM 590 O O . LEU A 1 75 ? -4.949 10.798 8.460 1.00 73.69 75 LEU A O 1
ATOM 594 N N . LYS A 1 76 ? -4.953 13.035 8.184 1.00 74.81 76 LYS A N 1
ATOM 595 C CA . LYS A 1 76 ? -5.737 13.014 6.956 1.00 74.81 76 LYS A CA 1
ATOM 596 C C . LYS A 1 76 ? -4.868 12.411 5.853 1.00 74.81 76 LYS A C 1
ATOM 598 O O . LYS A 1 76 ? -3.727 12.840 5.687 1.00 74.81 76 LYS A O 1
ATOM 603 N N . PRO A 1 77 ? -5.373 11.412 5.117 1.00 65.69 77 PRO A N 1
ATOM 604 C CA . PRO A 1 77 ? -4.687 10.976 3.915 1.00 65.69 77 PRO A CA 1
ATOM 605 C C . PRO A 1 77 ? -4.640 12.135 2.912 1.00 65.69 77 PRO A C 1
ATOM 607 O O . PRO A 1 77 ? -5.523 12.999 2.907 1.00 65.69 77 PRO A O 1
ATOM 610 N N . ASN A 1 78 ? -3.635 12.126 2.041 1.00 69.25 78 ASN A N 1
ATOM 611 C CA . ASN A 1 78 ? -3.635 13.004 0.874 1.00 69.25 78 ASN A CA 1
ATOM 612 C C . ASN A 1 78 ? -4.822 12.667 -0.049 1.00 69.25 78 ASN A C 1
ATOM 614 O O . ASN A 1 78 ? -5.504 11.659 0.156 1.00 69.25 78 ASN A O 1
ATOM 618 N N . SER A 1 79 ? -5.054 13.486 -1.084 1.00 68.88 79 SER A N 1
ATOM 619 C CA . SER A 1 79 ? -6.095 13.257 -2.110 1.00 68.88 79 SER A CA 1
ATOM 620 C C . SER A 1 79 ? -6.136 11.815 -2.619 1.00 68.88 79 SER A C 1
ATOM 622 O O . SER A 1 79 ? -7.204 11.276 -2.888 1.00 68.88 79 SER A O 1
ATOM 624 N N . ASP A 1 80 ? -4.968 11.182 -2.679 1.00 70.88 80 ASP A N 1
ATOM 625 C CA . ASP A 1 80 ? -4.773 9.860 -3.258 1.00 70.88 80 ASP A CA 1
ATOM 626 C C . ASP A 1 80 ? -4.932 8.721 -2.235 1.00 70.88 80 ASP A C 1
ATOM 628 O O . ASP A 1 80 ? -4.737 7.559 -2.575 1.00 70.88 80 ASP A O 1
ATOM 632 N N . GLY A 1 81 ? -5.258 9.018 -0.971 1.00 78.06 81 GLY A N 1
ATOM 633 C CA . GLY A 1 81 ? -5.426 8.003 0.076 1.00 78.06 81 GLY A CA 1
ATOM 634 C C . GLY A 1 81 ? -4.124 7.547 0.749 1.00 78.06 81 GLY A C 1
ATOM 635 O O . GLY A 1 81 ? -4.172 6.759 1.693 1.00 78.06 81 GLY A O 1
ATOM 636 N N . PHE A 1 82 ? -2.966 8.046 0.307 1.00 82.69 82 PHE A N 1
ATOM 637 C CA . PHE A 1 82 ? -1.647 7.658 0.819 1.00 82.69 82 PHE A CA 1
ATOM 638 C C . PHE A 1 82 ? -1.089 8.663 1.835 1.00 82.69 82 PHE A C 1
ATOM 640 O O . PHE A 1 82 ? -1.492 9.828 1.876 1.00 82.69 82 PHE A O 1
ATOM 647 N N . ASN A 1 83 ? -0.133 8.215 2.659 1.00 82.62 83 ASN A N 1
ATOM 648 C CA . ASN A 1 83 ? 0.623 9.126 3.520 1.00 82.62 83 ASN A CA 1
ATOM 649 C C . ASN A 1 83 ? 1.589 9.988 2.686 1.00 82.62 83 ASN A C 1
ATOM 651 O O . ASN A 1 83 ? 1.879 9.681 1.528 1.00 82.62 83 ASN A O 1
ATOM 655 N N . GLU A 1 84 ? 2.107 11.061 3.282 1.00 81.94 84 GLU A N 1
ATOM 656 C CA . GLU A 1 84 ? 2.997 12.010 2.602 1.00 81.94 84 GLU A CA 1
ATOM 657 C C . GLU A 1 84 ? 4.253 11.340 2.029 1.00 81.94 84 GLU A C 1
ATOM 659 O O . GLU A 1 84 ? 4.617 11.584 0.881 1.00 81.94 84 GLU A O 1
ATOM 664 N N . VAL A 1 85 ? 4.859 10.424 2.792 1.00 83.88 85 VAL A N 1
ATOM 665 C CA . VAL A 1 85 ? 6.067 9.702 2.373 1.00 83.88 85 VAL A CA 1
ATOM 666 C C . VAL A 1 85 ? 5.809 8.888 1.106 1.00 83.88 85 VAL A C 1
ATOM 668 O O . VAL A 1 85 ? 6.533 9.062 0.134 1.00 83.88 85 VAL A O 1
ATOM 671 N N . LEU A 1 86 ? 4.766 8.053 1.066 1.00 86.12 86 LEU A N 1
ATOM 672 C CA . LEU A 1 86 ? 4.417 7.286 -0.134 1.00 86.12 86 LEU A CA 1
ATOM 673 C C . LEU A 1 86 ? 3.984 8.205 -1.274 1.00 86.12 86 LEU A C 1
ATOM 675 O O . LEU A 1 86 ? 4.426 8.015 -2.401 1.00 86.12 86 LEU A O 1
ATOM 679 N N . SER A 1 87 ? 3.203 9.246 -0.989 1.00 87.62 87 SER A N 1
ATOM 680 C CA . SER A 1 87 ? 2.776 10.205 -2.016 1.00 87.62 87 SER A CA 1
ATOM 681 C C . SER A 1 87 ? 3.977 10.872 -2.698 1.00 87.62 87 SER A C 1
ATOM 683 O O . SER A 1 87 ? 3.984 11.042 -3.914 1.00 87.62 87 SER A O 1
ATOM 685 N N . SER A 1 88 ? 5.037 11.175 -1.938 1.00 87.12 88 SER A N 1
ATOM 686 C CA . SER A 1 88 ? 6.271 11.770 -2.469 1.00 87.12 88 SER A CA 1
ATOM 687 C C . SER A 1 88 ? 7.028 10.862 -3.449 1.00 87.12 88 SER A C 1
ATOM 689 O O . SER A 1 88 ? 7.809 11.357 -4.260 1.00 87.12 88 SER A O 1
ATOM 691 N N . THR A 1 89 ? 6.774 9.548 -3.410 1.00 90.12 89 THR A N 1
ATOM 692 C CA . THR A 1 89 ? 7.421 8.562 -4.293 1.00 90.12 89 THR A CA 1
ATOM 693 C C . THR A 1 89 ? 6.753 8.439 -5.663 1.00 90.12 89 THR A C 1
ATOM 695 O O . THR A 1 89 ? 7.332 7.844 -6.565 1.00 90.12 89 THR A O 1
ATOM 698 N N . PHE A 1 90 ? 5.558 9.007 -5.860 1.00 90.62 90 PHE A N 1
ATOM 699 C CA . PHE A 1 90 ? 4.811 8.908 -7.125 1.00 90.62 90 PHE A CA 1
ATOM 700 C C . PHE A 1 90 ? 5.206 9.965 -8.163 1.00 90.62 90 PHE A C 1
ATOM 702 O O . PHE A 1 90 ? 4.485 10.185 -9.133 1.00 90.62 90 PHE A O 1
ATOM 709 N N . GLY A 1 91 ? 6.339 10.635 -7.958 1.00 90.06 91 GLY A N 1
ATOM 710 C CA . GLY A 1 91 ? 6.810 11.714 -8.814 1.00 90.06 91 GLY A CA 1
ATOM 711 C C . GLY A 1 91 ? 8.270 11.556 -9.238 1.00 90.06 91 GLY A C 1
ATOM 712 O O . GLY A 1 91 ? 8.932 10.577 -8.886 1.00 90.06 91 GLY A O 1
ATOM 713 N N . PRO A 1 92 ? 8.813 12.562 -9.941 1.00 88.75 92 PRO A N 1
ATOM 714 C CA . PRO A 1 92 ? 10.151 12.509 -10.531 1.00 88.75 92 PRO A CA 1
ATOM 715 C C . PRO A 1 92 ? 11.288 12.442 -9.503 1.00 88.75 92 PRO A C 1
ATOM 717 O O . PRO A 1 92 ? 12.417 12.166 -9.878 1.00 88.75 92 PRO A O 1
ATOM 720 N N . ARG A 1 93 ? 11.005 12.649 -8.208 1.00 88.06 93 ARG A N 1
ATOM 721 C CA . ARG A 1 93 ? 11.983 12.507 -7.111 1.00 88.06 93 ARG A CA 1
ATOM 722 C C . ARG A 1 93 ? 12.249 11.055 -6.709 1.00 88.06 93 ARG A C 1
ATOM 724 O O . ARG A 1 93 ? 13.063 10.810 -5.821 1.00 88.06 93 ARG A O 1
ATOM 731 N N . LEU A 1 94 ? 11.542 10.088 -7.300 1.00 89.25 94 LEU A N 1
ATOM 732 C CA . LEU A 1 94 ? 11.715 8.672 -6.982 1.00 89.25 94 LEU A CA 1
ATOM 733 C C . LEU A 1 94 ? 13.187 8.212 -7.071 1.00 89.25 94 LEU A C 1
ATOM 735 O O . LEU A 1 94 ? 13.625 7.561 -6.124 1.00 89.25 94 LEU A O 1
ATOM 739 N N . PRO A 1 95 ? 13.977 8.561 -8.108 1.00 88.25 95 PRO A N 1
ATOM 740 C CA . PRO A 1 95 ? 15.386 8.171 -8.179 1.00 88.25 95 PRO A CA 1
ATOM 741 C C . PRO A 1 95 ? 16.216 8.695 -6.998 1.00 88.25 95 PRO A C 1
ATOM 743 O O . PRO A 1 95 ? 16.948 7.922 -6.383 1.00 88.25 95 PRO A O 1
ATOM 746 N N . ASP A 1 96 ? 16.038 9.963 -6.612 1.00 90.06 96 ASP A N 1
ATOM 747 C CA . ASP A 1 96 ? 16.752 10.571 -5.478 1.00 90.06 96 ASP A CA 1
ATOM 748 C C . ASP A 1 96 ? 16.430 9.853 -4.161 1.00 90.06 96 ASP A C 1
ATOM 750 O O . ASP A 1 96 ? 17.302 9.594 -3.327 1.00 90.06 96 ASP A O 1
ATOM 754 N N . LEU A 1 97 ? 15.156 9.489 -3.977 1.00 86.56 97 LEU A N 1
ATOM 755 C CA . LEU A 1 97 ? 14.717 8.708 -2.826 1.00 86.56 97 LEU A CA 1
ATOM 756 C C . LEU A 1 97 ? 15.343 7.311 -2.843 1.00 86.56 97 LEU A C 1
ATOM 758 O O . LEU A 1 97 ? 15.815 6.857 -1.805 1.00 86.56 97 LEU A O 1
ATOM 762 N N . LEU A 1 98 ? 15.388 6.631 -3.990 1.00 85.81 98 LEU A N 1
ATOM 763 C CA . LEU A 1 98 ? 15.995 5.301 -4.089 1.00 85.81 98 LEU A CA 1
ATOM 764 C C . LEU A 1 98 ? 17.475 5.322 -3.708 1.00 85.81 98 LEU A C 1
ATOM 766 O O . LEU A 1 98 ? 17.898 4.470 -2.934 1.00 85.81 98 LEU A O 1
ATOM 770 N N . VAL A 1 99 ? 18.235 6.322 -4.162 1.00 89.69 99 VAL A N 1
ATOM 771 C CA . VAL A 1 99 ? 19.647 6.491 -3.776 1.00 89.69 99 VAL A CA 1
ATOM 772 C C . VAL A 1 99 ? 19.785 6.668 -2.265 1.00 89.69 99 VAL A C 1
ATOM 774 O O . VAL A 1 99 ? 20.640 6.040 -1.645 1.00 89.69 99 VAL A O 1
ATOM 777 N N . LYS A 1 100 ? 18.906 7.465 -1.647 1.00 89.62 100 LYS A N 1
ATOM 778 C CA . LYS A 1 100 ? 18.886 7.657 -0.191 1.00 89.62 100 LYS A CA 1
ATOM 779 C C . LYS A 1 100 ? 18.628 6.353 0.577 1.00 89.62 100 LYS A C 1
ATOM 781 O O . LYS A 1 100 ? 19.202 6.163 1.646 1.00 89.62 100 LYS A O 1
ATOM 786 N N . TRP A 1 101 ? 17.737 5.493 0.081 1.00 85.31 101 TRP A N 1
ATOM 787 C CA . TRP A 1 101 ? 17.320 4.269 0.780 1.00 85.31 101 TRP A CA 1
ATOM 788 C C . TRP A 1 101 ? 18.140 3.027 0.402 1.00 85.31 101 TRP A C 1
ATOM 790 O O . TRP A 1 101 ? 18.063 2.025 1.110 1.00 85.31 101 TRP A O 1
ATOM 800 N N . LEU A 1 102 ? 18.941 3.079 -0.667 1.00 87.81 102 LEU A N 1
ATOM 801 C CA . LEU A 1 102 ? 19.755 1.955 -1.141 1.00 87.81 102 LEU A CA 1
ATOM 802 C C . LEU A 1 102 ? 20.682 1.364 -0.058 1.00 87.81 102 LEU A C 1
ATOM 804 O O . LEU A 1 102 ? 20.688 0.144 0.091 1.00 87.81 102 LEU A O 1
ATOM 808 N N . PRO A 1 103 ? 21.411 2.172 0.742 1.00 90.50 103 PRO A N 1
ATOM 809 C CA . PRO A 1 103 ? 22.292 1.635 1.783 1.00 90.50 103 PRO A CA 1
ATOM 810 C C . PRO A 1 103 ? 21.539 0.854 2.868 1.00 90.50 103 PRO A C 1
ATOM 812 O O . PRO A 1 103 ? 22.021 -0.164 3.353 1.00 90.50 103 PRO A O 1
ATOM 815 N N . LEU A 1 104 ? 20.325 1.297 3.213 1.00 87.00 104 LEU A N 1
ATOM 816 C CA . LEU A 1 104 ? 19.464 0.609 4.182 1.00 87.00 104 LEU A CA 1
ATOM 817 C C . LEU A 1 104 ? 18.973 -0.740 3.650 1.00 87.00 104 LEU A C 1
ATOM 819 O O . LEU A 1 104 ? 18.815 -1.683 4.423 1.00 87.00 104 LEU A O 1
ATOM 823 N N . LEU A 1 105 ? 18.719 -0.840 2.341 1.00 83.88 105 LEU A N 1
ATOM 824 C CA . LEU A 1 105 ? 18.367 -2.111 1.714 1.00 83.88 105 LEU A CA 1
ATOM 825 C C . LEU A 1 105 ? 19.524 -3.109 1.835 1.00 83.88 105 LEU A C 1
ATOM 827 O O . LEU A 1 105 ? 19.290 -4.251 2.224 1.00 83.88 105 LEU A O 1
ATOM 831 N N . ASP A 1 106 ? 20.749 -2.667 1.550 1.00 83.62 106 ASP A N 1
ATOM 832 C CA . ASP A 1 106 ? 21.948 -3.501 1.649 1.00 83.62 106 ASP A CA 1
ATOM 833 C C . ASP A 1 106 ? 22.144 -4.019 3.087 1.00 83.62 106 ASP A C 1
ATOM 835 O O . ASP A 1 106 ? 22.178 -5.231 3.310 1.00 83.62 106 ASP A O 1
ATOM 839 N N . GLU A 1 107 ? 22.080 -3.130 4.084 1.00 86.56 107 GLU A N 1
ATOM 840 C CA . GLU A 1 107 ? 22.141 -3.486 5.512 1.00 86.56 107 GLU A CA 1
ATOM 841 C C . GLU A 1 107 ? 21.065 -4.521 5.908 1.00 86.56 107 GLU A C 1
ATOM 843 O O . GLU A 1 107 ? 21.361 -5.552 6.523 1.00 86.56 107 GLU A O 1
ATOM 848 N N . MET A 1 108 ? 19.808 -4.300 5.502 1.00 78.12 108 MET A N 1
ATOM 849 C CA . MET A 1 108 ? 18.699 -5.220 5.785 1.00 78.12 108 MET A CA 1
ATOM 850 C C . MET A 1 108 ? 18.892 -6.599 5.143 1.00 78.12 108 MET A C 1
ATOM 852 O O . MET A 1 108 ? 18.486 -7.619 5.716 1.00 78.12 108 MET A O 1
ATOM 856 N N . THR A 1 109 ? 19.492 -6.647 3.952 1.00 76.88 109 THR A N 1
ATOM 857 C CA . THR A 1 109 ? 19.766 -7.912 3.265 1.00 76.88 109 THR A CA 1
ATOM 858 C C . THR A 1 109 ? 20.919 -8.674 3.910 1.00 76.88 109 THR A C 1
ATOM 860 O O . THR A 1 109 ? 20.790 -9.884 4.100 1.00 76.88 109 THR A O 1
ATOM 863 N N . GLN A 1 110 ? 21.976 -7.987 4.350 1.00 70.19 110 GLN A N 1
ATOM 864 C CA . GLN A 1 110 ? 23.148 -8.593 4.994 1.00 70.19 110 GLN A CA 1
ATOM 865 C C . GLN A 1 110 ? 22.807 -9.236 6.348 1.00 70.19 110 GLN A C 1
ATOM 867 O O . GLN A 1 110 ? 23.178 -10.383 6.600 1.00 70.19 110 GLN A O 1
ATOM 872 N N . CYS A 1 111 ? 21.970 -8.594 7.175 1.00 59.09 111 CYS A N 1
ATOM 873 C CA . CYS A 1 111 ? 21.501 -9.178 8.444 1.00 59.09 111 CYS A CA 1
ATOM 874 C C . CYS A 1 111 ? 20.769 -10.527 8.291 1.00 59.09 111 CYS A C 1
ATOM 876 O O . CYS A 1 111 ? 20.607 -11.260 9.269 1.00 59.09 111 CYS A O 1
ATOM 878 N N . SER A 1 112 ? 20.297 -10.861 7.088 1.00 57.56 112 SER A N 1
ATOM 879 C CA . SER A 1 112 ? 19.544 -12.089 6.824 1.00 57.56 112 SER A CA 1
ATOM 880 C C . SER A 1 112 ? 20.427 -13.292 6.464 1.00 57.56 112 SER A C 1
ATOM 882 O O . SER A 1 112 ? 19.910 -14.415 6.436 1.00 57.56 112 SER A O 1
ATOM 884 N N . VAL A 1 113 ? 21.712 -13.084 6.149 1.00 56.03 113 VAL A N 1
ATOM 885 C CA . VAL A 1 113 ? 22.604 -14.122 5.590 1.00 56.03 113 VAL A CA 1
ATOM 886 C C . VAL A 1 113 ? 23.548 -14.717 6.649 1.00 56.03 113 VAL A C 1
ATOM 888 O O . VAL A 1 113 ? 23.812 -15.915 6.607 1.00 56.03 113 VAL A O 1
ATOM 891 N N . ASP A 1 114 ? 23.923 -13.955 7.685 1.00 48.16 114 ASP A N 1
ATOM 892 C CA . ASP A 1 114 ? 25.038 -14.306 8.588 1.00 48.16 114 ASP A CA 1
ATOM 893 C C . ASP A 1 114 ? 24.645 -14.853 9.977 1.00 48.16 114 ASP A C 1
ATOM 895 O O . ASP A 1 114 ? 25.307 -14.578 10.978 1.00 48.16 114 ASP A O 1
ATOM 899 N N . GLN A 1 115 ? 23.601 -15.684 10.096 1.00 54.19 115 GLN A N 1
ATOM 900 C CA . GLN A 1 115 ? 23.370 -16.450 11.340 1.00 54.19 115 GLN A CA 1
ATOM 901 C C . GLN A 1 115 ? 23.564 -17.964 11.143 1.00 54.19 115 GLN A C 1
ATOM 903 O O . GLN A 1 115 ? 22.578 -18.696 11.032 1.00 54.19 115 GLN A O 1
ATOM 908 N N . PRO A 1 116 ? 24.809 -18.484 11.203 1.00 45.84 116 PRO A N 1
ATOM 909 C CA . PRO A 1 116 ? 25.093 -19.919 11.103 1.00 45.84 116 PRO A CA 1
ATOM 910 C C . PRO A 1 116 ? 24.758 -20.730 12.377 1.00 45.84 116 PRO A C 1
ATOM 912 O O . PRO A 1 116 ? 25.163 -21.880 12.506 1.00 45.84 116 PRO A O 1
ATOM 915 N N . GLY A 1 117 ? 24.042 -20.164 13.356 1.00 44.31 117 GLY A N 1
ATOM 916 C CA . GLY A 1 117 ? 24.055 -20.665 14.740 1.00 44.31 117 GLY A CA 1
ATOM 917 C C . GLY A 1 117 ? 22.777 -21.294 15.303 1.00 44.31 117 GLY A C 1
ATOM 918 O O . GLY A 1 117 ? 22.751 -21.609 16.491 1.00 44.31 117 GLY A O 1
ATOM 919 N N . ARG A 1 118 ? 21.691 -21.466 14.537 1.00 48.41 118 ARG A N 1
ATOM 920 C CA . ARG A 1 118 ? 20.482 -22.163 15.030 1.00 48.41 118 ARG A CA 1
ATOM 921 C C . ARG A 1 118 ? 19.900 -23.032 13.923 1.00 48.41 118 ARG A C 1
ATOM 923 O O . ARG A 1 118 ? 19.208 -22.521 13.051 1.00 48.41 118 ARG A O 1
ATOM 930 N N . GLY A 1 119 ? 20.215 -24.328 13.982 1.00 43.38 119 GLY A N 1
ATOM 931 C CA . GLY A 1 119 ? 19.899 -25.343 12.977 1.00 43.38 119 GLY A CA 1
ATOM 932 C C . GLY A 1 119 ? 18.564 -25.136 12.262 1.00 43.38 119 GLY A C 1
ATOM 933 O O . GLY A 1 119 ? 17.534 -24.963 12.911 1.00 43.38 119 GLY A O 1
ATOM 934 N N . SER A 1 120 ? 18.642 -25.122 10.929 1.00 50.91 120 SER A N 1
ATOM 935 C CA . SER A 1 120 ? 17.558 -25.210 9.945 1.00 50.91 120 SER A CA 1
ATOM 936 C C . SER A 1 120 ? 16.138 -25.003 10.491 1.00 50.91 120 SER A C 1
ATOM 938 O O . SER A 1 120 ? 15.299 -25.901 10.506 1.00 50.91 120 SER A O 1
ATOM 940 N N . ARG A 1 121 ? 15.827 -23.780 10.925 1.00 50.06 121 ARG A N 1
ATOM 941 C CA . ARG A 1 121 ? 14.467 -23.274 10.758 1.00 50.06 121 ARG A CA 1
ATOM 942 C C . ARG A 1 121 ? 14.474 -22.619 9.395 1.00 50.06 121 ARG A C 1
ATOM 944 O O . ARG A 1 121 ? 14.716 -21.417 9.306 1.00 50.06 121 ARG A O 1
ATOM 951 N N . GLU A 1 122 ? 14.272 -23.425 8.349 1.00 57.19 122 GLU A N 1
ATOM 952 C CA . GLU A 1 122 ? 13.891 -22.938 7.019 1.00 57.19 122 GLU A CA 1
ATOM 953 C C . GLU A 1 122 ? 13.008 -21.710 7.198 1.00 57.19 122 GLU A C 1
ATOM 955 O O . GLU A 1 122 ? 12.148 -21.731 8.084 1.00 57.19 122 GLU A O 1
ATOM 960 N N . ARG A 1 123 ? 13.258 -20.636 6.441 1.00 59.19 123 ARG A N 1
ATOM 961 C CA . ARG A 1 123 ? 12.550 -19.351 6.536 1.00 59.19 123 ARG A CA 1
ATOM 962 C C . ARG A 1 123 ? 11.050 -19.582 6.353 1.00 59.19 123 ARG A C 1
ATOM 964 O O . ARG A 1 123 ? 10.493 -19.456 5.272 1.00 59.19 123 ARG A O 1
ATOM 971 N N . CYS A 1 124 ? 10.404 -19.977 7.441 1.00 65.19 124 CYS A N 1
ATOM 972 C CA . CYS A 1 124 ? 9.095 -20.598 7.412 1.00 65.19 124 CYS A CA 1
ATOM 973 C C . CYS A 1 124 ? 8.016 -19.550 7.244 1.00 65.19 124 CYS A C 1
ATOM 975 O O . CYS A 1 124 ? 6.871 -19.950 7.154 1.00 65.19 124 CYS A O 1
ATOM 977 N N . PHE A 1 125 ? 8.350 -18.258 7.257 1.00 73.81 125 PHE A N 1
ATOM 978 C CA . PHE A 1 125 ? 7.419 -17.147 7.208 1.00 73.81 125 PHE A CA 1
ATOM 979 C C . PHE A 1 125 ? 7.847 -16.164 6.121 1.00 73.81 125 PHE A C 1
ATOM 981 O O . PHE A 1 125 ? 9.022 -15.817 6.034 1.00 73.81 125 PHE A O 1
ATOM 988 N N . PHE A 1 126 ? 6.893 -15.698 5.324 1.00 79.88 126 PHE A N 1
ATOM 989 C CA . PHE A 1 126 ? 7.118 -14.730 4.250 1.00 79.88 126 PHE A CA 1
ATOM 990 C C . PHE A 1 126 ? 5.980 -13.709 4.209 1.00 79.88 126 PHE A C 1
ATOM 992 O O . PHE A 1 126 ? 4.918 -13.935 4.786 1.00 79.88 126 PHE A O 1
ATOM 999 N N . THR A 1 127 ? 6.183 -12.582 3.535 1.00 84.44 127 THR A N 1
ATOM 1000 C CA . THR A 1 127 ? 5.111 -11.621 3.241 1.00 84.44 127 THR A CA 1
ATOM 1001 C C . THR A 1 127 ? 4.670 -11.837 1.803 1.00 84.44 127 THR A C 1
ATOM 1003 O O . THR A 1 127 ? 5.514 -11.945 0.919 1.00 84.44 127 THR A O 1
ATOM 1006 N N . TYR A 1 128 ? 3.366 -11.904 1.562 1.00 87.44 128 TYR A N 1
ATOM 1007 C CA . TYR A 1 128 ? 2.811 -11.928 0.212 1.00 87.44 128 TYR A CA 1
ATOM 1008 C C . TYR A 1 128 ? 1.871 -10.744 0.024 1.00 87.44 128 TYR A C 1
ATOM 1010 O O . TYR A 1 128 ? 1.312 -10.209 0.983 1.00 87.44 128 TYR A O 1
ATOM 1018 N N . ILE A 1 129 ? 1.721 -10.320 -1.222 1.00 92.44 129 ILE A N 1
ATOM 1019 C CA . ILE A 1 129 ? 0.950 -9.141 -1.596 1.00 92.44 129 ILE A CA 1
ATOM 1020 C C . ILE A 1 129 ? -0.042 -9.576 -2.673 1.00 92.44 129 ILE A C 1
ATOM 1022 O O . ILE A 1 129 ? 0.343 -10.305 -3.586 1.00 92.44 129 ILE A O 1
ATOM 1026 N N . LEU A 1 130 ? -1.305 -9.160 -2.561 1.00 91.81 130 LEU A N 1
ATOM 1027 C CA . LEU A 1 130 ? -2.290 -9.325 -3.633 1.00 91.81 130 LEU A CA 1
ATOM 1028 C C . LEU A 1 130 ? -2.485 -7.993 -4.354 1.00 91.81 130 LEU A C 1
ATOM 1030 O O . LEU A 1 130 ? -2.620 -6.944 -3.713 1.00 91.81 130 LEU A O 1
ATOM 1034 N N . LEU A 1 131 ? -2.479 -8.067 -5.683 1.00 94.81 131 LEU A N 1
ATOM 1035 C CA . LEU A 1 131 ? -2.554 -6.926 -6.587 1.00 94.81 131 LEU A CA 1
ATOM 1036 C C . LEU A 1 131 ? -3.866 -6.944 -7.365 1.00 94.81 131 LEU A C 1
ATOM 1038 O O . LEU A 1 131 ? -4.282 -7.997 -7.845 1.00 94.81 131 LEU A O 1
ATOM 1042 N N . ASP A 1 132 ? -4.491 -5.781 -7.516 1.00 95.12 132 ASP A N 1
ATOM 1043 C CA . ASP A 1 132 ? -5.711 -5.608 -8.292 1.00 95.12 132 ASP A CA 1
ATOM 1044 C C . ASP A 1 132 ? -5.383 -5.694 -9.798 1.00 95.12 132 ASP A C 1
ATOM 1046 O O . ASP A 1 132 ? -4.661 -4.834 -10.329 1.00 95.12 132 ASP A O 1
ATOM 1050 N N . PRO A 1 133 ? -5.885 -6.714 -10.521 1.00 95.25 133 PRO A N 1
ATOM 1051 C CA . PRO A 1 133 ? -5.622 -6.870 -11.948 1.00 95.25 133 PRO A CA 1
ATOM 1052 C C . PRO A 1 133 ? -6.160 -5.701 -12.788 1.00 95.25 133 PRO A C 1
ATOM 1054 O O . PRO A 1 133 ? -5.560 -5.372 -13.812 1.00 95.25 133 PRO A O 1
ATOM 1057 N N . LEU A 1 134 ? -7.235 -5.037 -12.345 1.00 96.38 134 LEU A N 1
ATOM 1058 C CA . LEU A 1 134 ? -7.839 -3.896 -13.041 1.00 96.38 134 LEU A CA 1
ATOM 1059 C C . LEU A 1 134 ? -7.004 -2.621 -12.910 1.00 96.38 134 LEU A C 1
ATOM 1061 O O . LEU A 1 134 ? -7.106 -1.735 -13.749 1.00 96.38 134 LEU A O 1
ATOM 1065 N N . ILE A 1 135 ? -6.179 -2.518 -11.868 1.00 95.38 135 ILE A N 1
ATOM 1066 C CA . ILE A 1 135 ? -5.263 -1.386 -11.681 1.00 95.38 135 ILE A CA 1
ATOM 1067 C C . ILE A 1 135 ? -3.915 -1.692 -12.3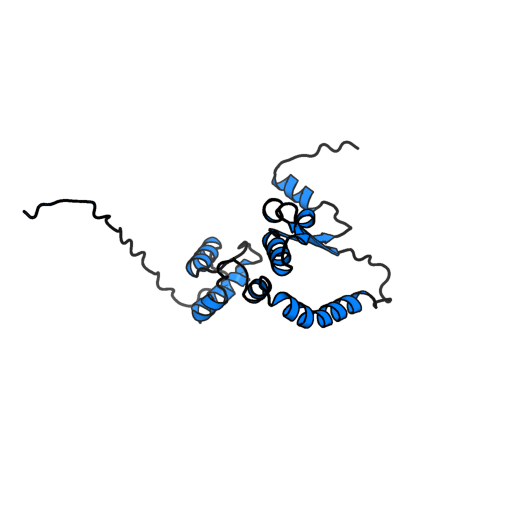31 1.00 95.38 135 ILE A C 1
ATOM 1069 O O . ILE A 1 135 ? -3.328 -0.841 -13.003 1.00 95.38 135 ILE A O 1
ATOM 1073 N N . THR A 1 136 ? -3.409 -2.917 -12.158 1.00 95.94 136 THR A N 1
ATOM 1074 C CA . THR A 1 136 ? -2.144 -3.307 -12.793 1.00 95.94 136 THR A CA 1
ATOM 1075 C C . THR A 1 136 ? -2.246 -3.252 -14.317 1.00 95.94 136 THR A C 1
ATOM 1077 O O . THR A 1 136 ? -1.297 -2.784 -14.952 1.00 95.94 136 THR A O 1
ATOM 1080 N N . CYS A 1 137 ? -3.385 -3.641 -14.907 1.00 95.62 137 CYS A N 1
ATOM 1081 C CA . CYS A 1 137 ? -3.609 -3.654 -16.358 1.00 95.62 137 CYS A CA 1
ATOM 1082 C C . CYS A 1 137 ? -2.449 -4.329 -17.102 1.00 95.62 137 CYS A C 1
ATOM 1084 O O . CYS A 1 137 ? -1.821 -3.717 -17.965 1.00 95.62 137 CYS A O 1
ATOM 1086 N N . ASN A 1 138 ? -2.111 -5.558 -16.696 1.00 94.12 138 ASN A N 1
ATOM 1087 C CA . ASN A 1 138 ? -0.940 -6.292 -17.185 1.00 94.12 138 ASN A CA 1
ATO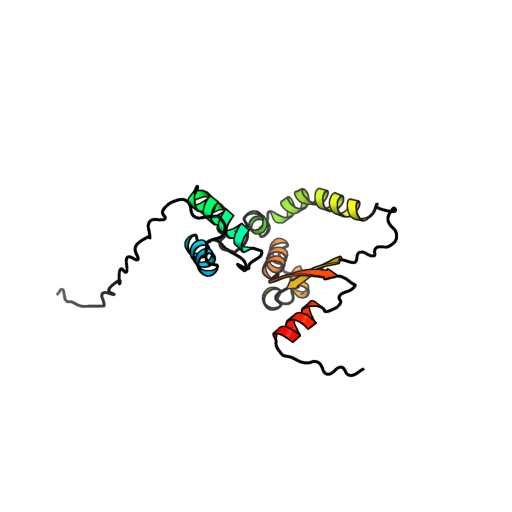M 1088 C C . ASN A 1 138 ? 0.350 -5.450 -17.111 1.00 94.12 138 ASN A C 1
ATOM 1090 O O . ASN A 1 138 ? 1.052 -5.253 -18.104 1.00 94.12 138 ASN A O 1
ATOM 1094 N N . LEU A 1 139 ? 0.638 -4.921 -15.913 1.00 94.81 139 LEU A N 1
ATOM 1095 C CA . LEU A 1 139 ? 1.780 -4.038 -15.663 1.00 94.81 139 LEU A CA 1
ATOM 1096 C C . LEU A 1 139 ? 3.100 -4.566 -16.260 1.00 94.81 139 LEU A C 1
ATOM 1098 O O . LEU A 1 139 ? 3.774 -3.768 -16.909 1.00 94.81 139 LEU A O 1
ATOM 1102 N N . PRO A 1 140 ? 3.452 -5.866 -16.151 1.00 94.38 140 PRO A N 1
ATOM 1103 C CA . PRO A 1 140 ? 4.669 -6.395 -16.771 1.00 94.38 140 PRO A CA 1
ATOM 1104 C C . PRO A 1 140 ? 4.753 -6.170 -18.287 1.00 94.38 140 PRO A C 1
ATOM 1106 O O . PRO A 1 140 ? 5.826 -5.868 -18.790 1.00 94.38 140 PRO A O 1
ATOM 1109 N N . ALA A 1 141 ? 3.635 -6.254 -19.016 1.00 94.88 141 ALA A N 1
ATOM 1110 C CA . ALA A 1 141 ? 3.625 -6.061 -20.467 1.00 94.88 141 ALA A CA 1
ATOM 1111 C C . ALA A 1 141 ? 3.769 -4.591 -20.890 1.00 94.88 141 ALA A C 1
ATOM 1113 O O . ALA A 1 141 ? 4.210 -4.311 -22.002 1.00 94.88 141 ALA A O 1
ATOM 1114 N N . ARG A 1 142 ? 3.392 -3.642 -20.024 1.00 94.56 142 ARG A N 1
ATOM 1115 C CA . ARG A 1 142 ? 3.392 -2.205 -20.348 1.00 94.56 142 ARG A CA 1
ATOM 1116 C C . ARG A 1 142 ? 4.447 -1.387 -19.614 1.00 94.56 142 ARG A C 1
ATOM 1118 O O . ARG A 1 142 ? 4.576 -0.206 -19.911 1.00 94.56 142 ARG A O 1
ATOM 1125 N N . ILE A 1 143 ? 5.195 -1.979 -18.679 1.00 94.44 143 ILE A N 1
ATOM 1126 C CA . ILE A 1 143 ? 6.158 -1.256 -17.832 1.00 94.44 143 ILE A CA 1
ATOM 1127 C C . ILE A 1 143 ? 7.214 -0.505 -18.651 1.00 94.44 143 ILE A C 1
ATOM 1129 O O . ILE A 1 143 ? 7.610 0.588 -18.272 1.00 94.44 143 ILE A O 1
ATOM 1133 N N . HIS A 1 144 ? 7.608 -1.052 -19.805 1.00 93.88 144 HIS A N 1
ATOM 1134 C CA . HIS A 1 144 ? 8.586 -0.449 -20.714 1.00 93.88 144 HIS A CA 1
ATOM 1135 C C . HIS A 1 144 ? 8.103 0.856 -21.366 1.00 93.88 144 HIS A C 1
ATOM 1137 O O . HIS A 1 144 ? 8.923 1.644 -21.821 1.00 93.88 144 HIS A O 1
ATOM 1143 N N . ASN A 1 145 ? 6.787 1.087 -21.394 1.00 94.19 145 ASN A N 1
ATOM 1144 C CA . ASN A 1 145 ? 6.167 2.290 -21.952 1.00 94.19 145 ASN A CA 1
ATOM 1145 C C . ASN A 1 145 ? 5.793 3.313 -20.866 1.00 94.19 145 ASN A C 1
ATOM 1147 O O . ASN A 1 145 ? 5.152 4.316 -21.172 1.00 94.19 145 ASN A O 1
ATOM 1151 N N . LEU A 1 146 ? 6.123 3.039 -19.600 1.00 93.12 146 LEU A N 1
ATOM 1152 C CA . LEU A 1 146 ? 5.823 3.905 -18.464 1.00 93.12 146 LEU A CA 1
ATOM 1153 C C . LEU A 1 146 ? 7.100 4.533 -17.926 1.00 93.12 146 LEU A C 1
ATOM 1155 O O . LEU A 1 146 ? 8.164 3.912 -17.906 1.00 93.12 146 LEU A O 1
ATOM 1159 N N . ASN A 1 147 ? 6.963 5.733 -17.374 1.00 92.12 147 ASN A N 1
ATOM 1160 C CA . ASN A 1 147 ? 8.016 6.297 -16.547 1.00 92.12 147 ASN A CA 1
ATOM 1161 C C . ASN A 1 147 ? 8.180 5.467 -15.262 1.00 92.12 147 ASN A C 1
ATOM 1163 O O . ASN A 1 147 ? 7.225 4.879 -14.743 1.00 92.12 147 ASN A O 1
ATOM 1167 N N . GLN A 1 148 ? 9.385 5.465 -14.688 1.00 90.00 148 GLN A N 1
ATOM 1168 C CA . GLN A 1 148 ? 9.700 4.660 -13.499 1.00 90.00 148 GLN A CA 1
ATOM 1169 C C . GLN A 1 148 ? 8.737 4.927 -12.325 1.00 90.00 148 GLN A C 1
ATOM 1171 O O . GLN A 1 148 ? 8.281 3.991 -11.664 1.00 90.00 148 GLN A O 1
ATOM 1176 N N . TRP A 1 149 ? 8.378 6.193 -12.086 1.00 91.62 149 TRP A N 1
ATOM 1177 C CA . TRP A 1 149 ? 7.439 6.571 -11.023 1.00 91.62 149 TRP A CA 1
ATOM 1178 C C . TRP A 1 149 ? 5.982 6.228 -11.344 1.00 91.62 149 TRP A C 1
ATOM 1180 O O . TRP A 1 149 ? 5.210 5.982 -10.423 1.00 91.62 149 TRP A O 1
ATOM 1190 N N . GLU A 1 150 ? 5.592 6.152 -12.618 1.00 92.88 150 GLU A N 1
ATOM 1191 C CA . GLU A 1 150 ? 4.247 5.720 -13.028 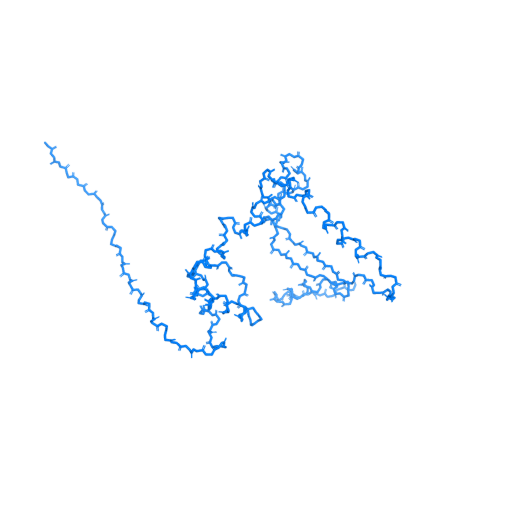1.00 92.88 150 GLU A CA 1
ATOM 1192 C C . GLU A 1 150 ? 4.071 4.216 -12.824 1.00 92.88 150 GLU A C 1
ATOM 1194 O O . GLU A 1 150 ? 3.045 3.770 -12.303 1.00 92.88 150 GLU A O 1
ATOM 1199 N N . GLY A 1 151 ? 5.095 3.436 -13.184 1.00 94.38 151 GLY A N 1
ATOM 1200 C CA . GLY A 1 151 ? 5.151 2.007 -12.891 1.00 94.38 151 GLY A CA 1
ATOM 1201 C C . GLY A 1 151 ? 5.077 1.741 -11.387 1.00 94.38 151 GLY A C 1
ATOM 1202 O O . GLY A 1 151 ? 4.238 0.961 -10.933 1.00 94.38 151 GLY A O 1
ATOM 1203 N N . TRP A 1 152 ? 5.887 2.459 -10.604 1.00 93.50 152 TRP A N 1
ATOM 1204 C CA . TRP A 1 152 ? 5.875 2.392 -9.142 1.00 93.50 152 TRP A CA 1
ATOM 1205 C C . TRP A 1 152 ? 4.522 2.790 -8.534 1.00 93.50 152 TRP A C 1
ATOM 1207 O O . TRP A 1 152 ? 3.967 2.055 -7.716 1.00 93.50 152 TRP A O 1
ATOM 1217 N N . ALA A 1 153 ? 3.949 3.917 -8.963 1.00 92.88 153 ALA A N 1
ATOM 1218 C CA . ALA A 1 153 ? 2.651 4.375 -8.482 1.00 92.88 153 ALA A CA 1
ATOM 1219 C C . ALA A 1 153 ? 1.537 3.377 -8.822 1.00 92.88 153 ALA A C 1
ATOM 1221 O O . ALA A 1 153 ? 0.690 3.103 -7.975 1.00 92.88 153 ALA A O 1
ATOM 1222 N N . THR A 1 154 ? 1.555 2.796 -10.027 1.00 95.19 154 THR A N 1
ATOM 1223 C CA . THR A 1 154 ? 0.614 1.736 -10.422 1.00 95.19 154 THR A CA 1
ATOM 1224 C C . THR A 1 154 ? 0.746 0.527 -9.502 1.00 95.19 154 THR A C 1
ATOM 1226 O O . THR A 1 154 ? -0.263 0.040 -8.996 1.00 95.19 154 THR A O 1
ATOM 1229 N N . PHE A 1 155 ? 1.974 0.053 -9.265 1.00 95.19 155 PHE A N 1
ATOM 1230 C CA . PHE A 1 155 ? 2.227 -1.086 -8.386 1.00 95.19 155 PHE A CA 1
ATOM 1231 C C . PHE A 1 155 ? 1.657 -0.842 -6.986 1.00 95.19 155 PHE A C 1
ATOM 1233 O O . PHE A 1 155 ? 0.872 -1.655 -6.510 1.00 95.19 155 PHE A O 1
ATOM 1240 N N . ILE A 1 156 ? 1.973 0.300 -6.365 1.00 94.00 156 ILE A N 1
ATOM 1241 C CA . ILE A 1 156 ? 1.487 0.636 -5.020 1.00 94.00 156 ILE A CA 1
ATOM 1242 C C . ILE A 1 156 ? -0.037 0.781 -4.984 1.00 94.00 156 ILE A C 1
ATOM 1244 O O . ILE A 1 156 ? -0.672 0.248 -4.075 1.00 94.00 156 ILE A O 1
ATOM 1248 N N . LYS A 1 157 ? -0.637 1.450 -5.976 1.00 92.38 157 LYS A N 1
ATOM 1249 C CA . LYS A 1 157 ? -2.098 1.611 -6.075 1.00 92.38 157 LYS A CA 1
ATOM 1250 C C . LYS A 1 157 ? -2.830 0.286 -6.273 1.00 92.38 157 LYS A C 1
ATOM 1252 O O . LYS A 1 157 ? -3.975 0.174 -5.854 1.00 92.38 157 LYS A O 1
ATOM 1257 N N . ALA A 1 158 ? -2.185 -0.707 -6.881 1.00 95.88 158 ALA A N 1
ATOM 1258 C CA . ALA A 1 158 ? -2.775 -2.023 -7.076 1.00 95.88 158 ALA A CA 1
ATOM 1259 C C . ALA A 1 158 ? -2.770 -2.891 -5.808 1.00 95.88 158 ALA A C 1
ATOM 1261 O O . ALA A 1 158 ? -3.501 -3.876 -5.758 1.00 95.88 158 ALA A O 1
ATOM 1262 N N . ILE A 1 159 ? -1.969 -2.576 -4.786 1.00 94.06 159 ILE A N 1
ATOM 1263 C CA . ILE A 1 159 ? -1.920 -3.382 -3.560 1.00 94.06 159 ILE A CA 1
ATOM 1264 C C . ILE A 1 159 ? -3.228 -3.223 -2.784 1.00 94.06 159 ILE A C 1
ATOM 1266 O O . ILE A 1 159 ? -3.468 -2.185 -2.169 1.00 94.06 159 ILE A O 1
ATOM 1270 N N . PHE A 1 160 ? -4.037 -4.281 -2.729 1.00 91.19 160 PHE A N 1
ATOM 1271 C CA . PHE A 1 160 ? -5.257 -4.298 -1.911 1.00 91.19 160 PHE A CA 1
ATOM 1272 C C . PHE A 1 160 ? -5.147 -5.202 -0.677 1.00 91.19 160 PHE A C 1
ATOM 1274 O O . PHE A 1 160 ? -5.983 -5.127 0.226 1.00 91.19 160 PHE A O 1
ATOM 1281 N N . TYR A 1 161 ? -4.115 -6.049 -0.600 1.00 88.38 161 TYR A N 1
ATOM 1282 C CA . TYR A 1 161 ? -3.880 -6.911 0.555 1.00 88.38 161 TYR A CA 1
ATOM 1283 C C . TYR A 1 161 ? -2.391 -7.192 0.767 1.00 88.38 161 TYR A C 1
ATOM 1285 O O . TYR A 1 161 ? -1.665 -7.508 -0.174 1.00 88.38 161 TYR A O 1
ATOM 1293 N N . VAL A 1 162 ? -1.957 -7.135 2.028 1.00 89.88 162 VAL A N 1
ATOM 1294 C CA . VAL A 1 162 ? -0.620 -7.548 2.470 1.00 89.88 162 VAL A CA 1
ATOM 1295 C C . VAL A 1 162 ? -0.790 -8.607 3.550 1.00 89.88 162 VAL A C 1
ATOM 1297 O O . VAL A 1 162 ? -1.341 -8.343 4.620 1.00 89.88 162 VAL A O 1
ATOM 1300 N N . GLY A 1 163 ? -0.327 -9.815 3.254 1.00 83.38 163 GLY A N 1
ATOM 1301 C CA . GLY A 1 163 ? -0.475 -10.988 4.101 1.00 83.38 163 GLY A CA 1
ATOM 1302 C C . GLY A 1 163 ? 0.853 -11.517 4.613 1.00 83.38 163 GLY A C 1
ATOM 1303 O O . GLY A 1 163 ? 1.919 -11.236 4.069 1.00 83.38 163 GLY A O 1
ATOM 1304 N N . LYS A 1 164 ? 0.777 -12.335 5.664 1.00 84.31 164 LYS A N 1
ATOM 1305 C CA . LYS A 1 164 ? 1.905 -13.129 6.159 1.00 84.31 164 LYS A CA 1
ATOM 1306 C C . LYS A 1 164 ? 1.637 -14.593 5.844 1.00 84.31 164 LYS A C 1
ATOM 1308 O O . LYS A 1 164 ? 0.608 -15.126 6.244 1.00 84.31 164 LYS A O 1
ATOM 1313 N N . GLY A 1 165 ? 2.543 -15.230 5.120 1.00 78.75 165 GLY A N 1
ATOM 1314 C CA . GLY A 1 165 ? 2.530 -16.654 4.826 1.00 78.75 165 GLY A CA 1
ATOM 1315 C C . GLY A 1 165 ? 3.381 -17.434 5.817 1.00 78.75 165 GLY A C 1
ATOM 1316 O O . GLY A 1 165 ? 4.315 -16.889 6.411 1.00 78.75 165 GLY A O 1
ATOM 1317 N N . LYS A 1 166 ? 3.054 -18.719 5.985 1.00 80.06 166 LYS A N 1
ATOM 1318 C CA . LYS A 1 166 ? 3.933 -19.696 6.623 1.00 80.06 166 LYS A CA 1
ATOM 1319 C C . LYS A 1 166 ? 3.974 -20.981 5.795 1.00 80.06 166 LYS A C 1
ATOM 1321 O O . LYS A 1 166 ? 2.906 -21.489 5.464 1.00 80.06 166 LYS A O 1
ATOM 1326 N N . ASN A 1 167 ? 5.152 -21.552 5.537 1.00 71.31 167 ASN A N 1
ATOM 1327 C CA . ASN A 1 167 ? 5.295 -22.794 4.753 1.00 71.31 167 ASN A CA 1
ATOM 1328 C C . ASN A 1 167 ? 4.491 -23.958 5.349 1.00 71.31 167 ASN A C 1
ATOM 1330 O O . ASN A 1 167 ? 3.909 -24.749 4.621 1.00 71.31 167 ASN A O 1
ATOM 1334 N N . SER A 1 168 ? 4.371 -24.020 6.679 1.00 70.94 168 SER A N 1
ATOM 1335 C CA . SER A 1 168 ? 3.598 -25.069 7.360 1.00 70.94 168 SER A CA 1
ATOM 1336 C C . SER A 1 168 ? 2.072 -24.864 7.321 1.00 70.94 168 SER A C 1
ATOM 1338 O O . SER A 1 168 ? 1.361 -25.521 8.077 1.00 70.94 168 SER A O 1
ATOM 1340 N N . ARG A 1 169 ? 1.562 -23.877 6.573 1.00 66.56 169 ARG A N 1
ATOM 1341 C CA . ARG A 1 169 ? 0.128 -23.555 6.443 1.00 66.56 169 ARG A CA 1
ATOM 1342 C C . ARG A 1 169 ? -0.221 -23.173 4.990 1.00 66.56 169 ARG A C 1
ATOM 1344 O O . ARG A 1 169 ? -0.719 -22.065 4.765 1.00 66.56 169 ARG A O 1
ATOM 1351 N N . PRO A 1 170 ? 0.055 -24.043 3.997 1.00 70.94 170 PRO A N 1
ATOM 1352 C CA . PRO A 1 170 ? -0.272 -23.748 2.606 1.00 70.94 170 PRO A CA 1
ATOM 1353 C C . PRO A 1 170 ? -1.785 -23.561 2.462 1.00 70.94 170 PRO A C 1
ATOM 1355 O O . PRO A 1 170 ? -2.566 -24.305 3.051 1.00 70.94 170 PRO A O 1
ATOM 1358 N N . MET A 1 171 ? -2.201 -22.536 1.715 1.00 69.81 171 MET A N 1
ATOM 1359 C CA . MET A 1 171 ? -3.614 -22.248 1.417 1.00 69.81 171 MET A CA 1
ATOM 1360 C C . MET A 1 171 ? -4.528 -22.025 2.641 1.00 69.81 171 MET A C 1
ATOM 1362 O O . MET A 1 171 ? -5.740 -21.936 2.479 1.00 69.81 171 MET A O 1
ATOM 1366 N N . ALA A 1 172 ? -3.996 -21.855 3.859 1.00 73.62 172 ALA A N 1
ATOM 1367 C CA . ALA A 1 172 ? -4.818 -21.711 5.069 1.00 73.62 172 ALA A CA 1
ATOM 1368 C C . ALA A 1 172 ? -5.840 -20.565 4.975 1.00 73.62 172 ALA A C 1
ATOM 1370 O O . ALA A 1 172 ? -7.003 -20.746 5.314 1.00 73.62 172 ALA A O 1
ATOM 1371 N N . HIS A 1 173 ? -5.434 -19.413 4.434 1.00 71.25 173 HIS A N 1
ATOM 1372 C CA . HIS A 1 173 ? -6.337 -18.276 4.237 1.00 71.25 173 HIS A CA 1
ATOM 1373 C C . HIS A 1 173 ? -7.415 -18.525 3.176 1.00 71.25 173 HIS A C 1
ATOM 1375 O O . HIS A 1 173 ? -8.514 -17.992 3.304 1.00 71.25 173 HIS A O 1
ATOM 1381 N N . LEU A 1 174 ? -7.120 -19.339 2.157 1.00 73.81 174 LEU A N 1
ATOM 1382 C CA . LEU A 1 174 ? -8.112 -19.757 1.168 1.00 73.81 174 LEU A CA 1
ATOM 1383 C C . LEU A 1 174 ? -9.154 -20.665 1.830 1.00 73.81 174 LEU A C 1
ATOM 1385 O O . LEU A 1 174 ? -10.347 -20.422 1.683 1.00 73.81 174 LEU A O 1
ATOM 1389 N N . TYR A 1 175 ? -8.716 -21.643 2.629 1.00 80.38 175 TYR A N 1
ATOM 1390 C CA . TYR A 1 175 ? -9.622 -22.512 3.385 1.00 80.38 175 TYR A CA 1
ATOM 1391 C C . TYR A 1 175 ? -10.477 -21.734 4.392 1.00 80.38 175 TYR A C 1
ATOM 1393 O O . TYR A 1 175 ? -11.677 -21.984 4.499 1.00 80.38 175 TYR A O 1
ATOM 1401 N N . ASP A 1 176 ? -9.893 -20.768 5.105 1.00 82.00 176 ASP A N 1
ATOM 1402 C CA . ASP A 1 176 ? -10.628 -19.907 6.038 1.00 82.00 176 ASP A CA 1
ATOM 1403 C C . ASP A 1 176 ? -11.682 -19.057 5.308 1.00 82.00 176 ASP A C 1
ATOM 1405 O O . ASP A 1 176 ? -12.830 -18.975 5.752 1.00 82.00 176 ASP A O 1
ATOM 1409 N N . ALA A 1 177 ? -11.323 -18.464 4.162 1.00 79.25 177 ALA A N 1
ATOM 1410 C CA . A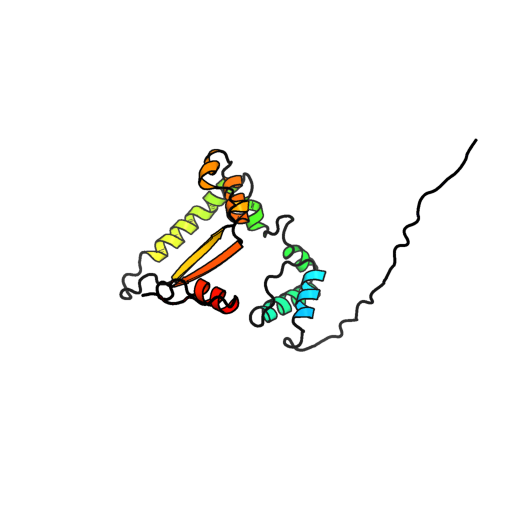LA A 1 177 ? -12.250 -17.699 3.330 1.00 79.25 177 ALA A CA 1
ATOM 1411 C C . ALA A 1 177 ? -13.374 -18.583 2.769 1.00 79.25 177 ALA A C 1
ATOM 1413 O O . ALA A 1 177 ? -14.539 -18.187 2.792 1.00 79.25 177 ALA A O 1
ATOM 1414 N N . MET A 1 178 ? -13.054 -19.804 2.334 1.00 79.12 178 MET A N 1
ATOM 1415 C CA . MET A 1 178 ? -14.048 -20.762 1.852 1.00 79.12 178 MET A CA 1
ATOM 1416 C C . MET A 1 178 ? -15.037 -21.163 2.943 1.00 79.12 178 MET A C 1
ATOM 1418 O O . MET A 1 178 ? -16.244 -21.101 2.707 1.00 79.12 178 MET A O 1
ATOM 1422 N N . LYS A 1 179 ? -14.553 -21.473 4.153 1.00 82.12 179 LYS A N 1
ATOM 1423 C CA . LYS A 1 179 ? -15.412 -21.748 5.315 1.00 82.12 179 LYS A CA 1
ATOM 1424 C C . LYS A 1 179 ? -16.331 -20.573 5.631 1.00 82.12 179 LYS A C 1
ATOM 1426 O O . LYS A 1 179 ? -17.512 -20.782 5.885 1.00 82.12 179 LYS A O 1
ATOM 1431 N N . ALA A 1 180 ? -15.811 -19.348 5.572 1.00 80.31 180 ALA A N 1
ATOM 1432 C CA . ALA A 1 180 ? -16.613 -18.144 5.766 1.00 80.31 180 ALA A CA 1
ATOM 1433 C C . ALA A 1 180 ? -17.645 -17.926 4.642 1.00 80.31 180 ALA A C 1
ATOM 1435 O O . ALA A 1 180 ? -18.706 -17.364 4.896 1.00 80.31 180 ALA A O 1
ATOM 1436 N N . SER A 1 181 ? -17.354 -18.386 3.420 1.00 78.44 181 SER A N 1
ATOM 1437 C CA . SER A 1 181 ? -18.249 -18.291 2.256 1.00 78.44 181 SER A CA 1
ATOM 1438 C C . SER A 1 181 ? -19.296 -19.412 2.156 1.00 78.44 181 SER A C 1
ATOM 1440 O O . SER A 1 181 ? -20.165 -19.344 1.294 1.00 78.44 181 SER A O 1
ATOM 1442 N N . GLY A 1 182 ? -19.219 -20.450 2.999 1.00 73.38 182 GLY A N 1
ATOM 1443 C CA . GLY A 1 182 ? -20.125 -21.608 2.959 1.00 73.38 182 GLY A CA 1
ATOM 1444 C C . GLY A 1 182 ? -19.845 -22.622 1.840 1.00 73.38 182 GLY A C 1
ATOM 1445 O O . GLY A 1 182 ? -20.618 -23.561 1.665 1.00 73.38 182 GLY A O 1
ATOM 1446 N N . SER A 1 183 ? -18.745 -22.472 1.100 1.00 69.44 183 SER A N 1
ATOM 1447 C CA . SER A 1 183 ? -18.385 -23.360 -0.013 1.00 69.44 183 SER A CA 1
ATOM 1448 C C . SER A 1 183 ? -17.642 -24.604 0.499 1.00 69.44 183 SER A C 1
ATOM 1450 O O . SER A 1 183 ? -16.578 -24.477 1.105 1.00 69.44 183 SER A O 1
ATOM 1452 N N . GLN A 1 184 ? -18.186 -25.804 0.268 1.00 61.28 184 GLN A N 1
ATOM 1453 C CA . GLN A 1 184 ? -17.568 -27.090 0.635 1.00 61.28 184 GLN A CA 1
ATOM 1454 C C . GLN A 1 184 ? -16.704 -27.627 -0.517 1.00 61.28 184 GLN A C 1
ATOM 1456 O O . GLN A 1 184 ? -17.146 -27.621 -1.664 1.00 61.28 184 GLN A O 1
ATOM 1461 N N . ILE A 1 185 ? -15.502 -28.137 -0.221 1.00 61.75 185 ILE A N 1
ATOM 1462 C CA . ILE A 1 185 ? -14.735 -28.972 -1.160 1.00 61.75 185 ILE A CA 1
ATOM 1463 C C . ILE A 1 185 ? -15.074 -30.428 -0.847 1.00 61.75 185 ILE A C 1
ATOM 1465 O O . ILE A 1 185 ? -14.847 -30.880 0.273 1.00 61.75 185 ILE A O 1
ATOM 1469 N N . SER A 1 186 ? -15.582 -31.172 -1.830 1.00 56.84 186 SER A N 1
ATOM 1470 C CA . SER A 1 186 ? -15.483 -32.629 -1.796 1.00 56.84 186 SER A CA 1
ATOM 1471 C C . SER A 1 186 ? -14.021 -32.991 -2.042 1.00 56.84 186 SER A C 1
ATOM 1473 O O . SER A 1 186 ? -13.529 -32.819 -3.159 1.00 56.84 186 SER A O 1
ATOM 1475 N N . GLU A 1 187 ? -13.320 -33.447 -1.010 1.00 50.03 187 GLU A N 1
ATOM 1476 C CA . GLU A 1 187 ? -12.029 -34.115 -1.165 1.00 50.03 187 GLU A CA 1
ATOM 1477 C C . GLU A 1 187 ? -12.222 -35.293 -2.132 1.00 50.03 187 GLU A C 1
ATOM 1479 O O . GLU A 1 187 ? -12.876 -36.284 -1.806 1.00 50.03 187 GLU A O 1
ATOM 1484 N N . LYS A 1 188 ? -11.704 -35.171 -3.355 1.00 42.91 188 LYS A N 1
ATOM 1485 C CA . LYS A 1 188 ? -11.359 -36.340 -4.156 1.00 42.91 188 LYS A CA 1
ATOM 1486 C C . LYS A 1 188 ? -9.842 -36.427 -4.161 1.00 42.91 188 LYS A C 1
ATOM 1488 O O . LYS A 1 188 ? -9.177 -35.512 -4.641 1.00 42.91 188 LYS A O 1
ATOM 1493 N N . VAL A 1 189 ? -9.396 -37.498 -3.507 1.00 39.41 189 VAL A N 1
ATOM 1494 C CA . VAL A 1 189 ? -8.033 -38.032 -3.406 1.00 39.41 189 VAL A CA 1
ATOM 1495 C C . VAL A 1 189 ? -7.333 -38.027 -4.757 1.00 39.41 189 VAL A C 1
ATOM 1497 O O . VAL A 1 189 ? -8.004 -38.392 -5.751 1.00 39.41 189 VAL A O 1
#

Foldseek 3Di:
DDDDDDDDDDDDPDPPPDDPDDDDDDDLPDDDQVNLVVLCVVLQADDDDSDPVCVSVSSVQSVVCVVPVVVSVQRHADPLRHHPVLVVCLDPCVVVVCVVCVVVVVVVVVVVPPDPDDPDPPPFKDKDWAFACVLCVVVVVCVVVDDPSNSVVSRVSRTPDIDMGGNVQPCVVVVVVCVVVVHDDDDDD

pLDDT: mean 74.19, std 20.68, range [26.47, 96.38]

InterPro domains:
  IPR003887 LEM domain [PF03020] (36-68)
  IPR003887 LEM domain [PS50954] (25-69)
  IPR011015 LEM/LEM-like domain superfamily [G3DSA:1.10.720.40] (33-67)
  IPR011015 LEM/LEM-like domain superfamily [SSF63451] (28-70)
  IPR034998 Ankyrin repeat and LEM domain-containing protein 1 [PTHR46427] (29-181)
  IPR054739 LEM-3-like, GIY-YIG domain [PF22945] (126-188)

Secondary structure (DSSP, 8-state):
-----------------------S---TT---HHHHHHHHHHTT-------TTTHHHHHHHHHHHHH-THHHHHHSPPTTSS-HHHHHTTSTTHHHHHHHHHHHHHHHHHTTT--TTSTT----EEEEEEE-HHHHSSHHHHGGGS-HHHHHHHHHHHEEEEEEEETTSTTHHHHHHHHHHTPPP----

Radius of gyration: 25.39 Å; chains: 1; bounding box: 66×84×54 Å

Sequence (189 aa):
NKDTSSSSTLTRCSSTLSIPSVKSEGSVKSWATDYVRGELKRWNIFCGPVVKSTKRLYIRQLKRIIKDPKIANLLKPNSDGFNEVLSSTFGPRLPDLLVKWLPLLDEMTQCSVDQPGRGSRERCFFTYILLDPLITCNLPARIHNLNQWEGWATFIKAIFYVGKGKNSRPMAHLYDAMKASGSQISEKV